Protein AF-A0A414CU65-F1 (afdb_monomer_lite)

Foldseek 3Di:
DLVVLLVVLLVLCVVCLLCLLPPDPVSNQVSQLVSLVSQVVSLVVVVVVDPPQDDQDDDSVVSSVQLNVQNVLVSVLLVCVCVVDVPDPDSSCCCPPFLFNSQSSLLSSLLVSVVVVVQPSSVSSQVVSCVSQLARARSQEAEEGSEEEDSRHQHHHDNQEYEEYNEYEYYNEYQEFDDDDPPDPDPDPPVDQGTEYEYALEYEYYNEYATTRQEYEAYNEYHEHNHYHDHHDYHPYYHYDDDDDDDPDDPD

Sequence (252 aa):
MWDESAKNLVKKILLSYKTILIGSHSEVEPILDELICDINTVLAELKDVLPYNTNLSFSFEEAKKELIMVFEDLREETKKIGNRDPAVTCMEEIILCYPYIKAIILHRIAHFLYINKIYVLARILSEEAHSLTGIDIHPGAKIGKNFFIDHGTGIVIGETCIIGNNVTLYQGITLGTYSFKKNSKKPLDLKSKRHPTIEDNVTIYANATILGGGTIIGTNSIIGSNAWIASSVAANSTVKANSIIQANGIKE

Radius of gyration: 20.22 Å; chains: 1; bounding box: 72×49×46 Å

Structure (mmCIF, N/CA/C/O backbone):
data_AF-A0A414CU65-F1
#
_entry.id   AF-A0A414CU65-F1
#
loop_
_atom_site.group_PDB
_atom_site.id
_atom_site.type_symbol
_atom_site.label_atom_id
_atom_site.label_alt_id
_atom_site.label_comp_id
_atom_site.label_asym_id
_atom_site.label_entity_id
_atom_site.label_seq_id
_atom_site.pdbx_PDB_ins_code
_atom_site.Cartn_x
_atom_site.Cartn_y
_atom_site.Cartn_z
_atom_site.occupancy
_atom_site.B_iso_or_equiv
_atom_site.auth_seq_id
_atom_site.auth_comp_id
_atom_site.auth_asym_id
_atom_site.auth_atom_id
_atom_site.pdbx_PDB_model_num
ATOM 1 N N . MET A 1 1 ? -5.144 17.025 22.269 1.00 65.75 1 MET A N 1
ATOM 2 C CA . MET A 1 1 ? -6.131 15.962 22.532 1.00 65.75 1 MET A CA 1
ATOM 3 C C . MET A 1 1 ? -6.238 15.082 21.297 1.00 65.75 1 MET A C 1
ATOM 5 O O . MET A 1 1 ? -5.579 14.058 21.309 1.00 65.75 1 MET A O 1
ATOM 9 N N . TRP A 1 2 ? -6.815 15.568 20.188 1.00 79.12 2 TRP A N 1
ATOM 10 C CA . TRP A 1 2 ? -6.958 14.782 18.946 1.00 79.12 2 TRP A CA 1
ATOM 11 C C . TRP A 1 2 ? -5.659 14.204 18.367 1.00 79.12 2 TRP A C 1
ATOM 13 O O . TRP A 1 2 ? -5.676 13.084 17.872 1.00 79.12 2 TRP A O 1
ATOM 23 N N . ASP A 1 3 ? -4.536 14.930 18.439 1.00 83.44 3 ASP A N 1
ATOM 24 C CA . ASP A 1 3 ? -3.232 14.440 17.956 1.00 83.44 3 ASP A CA 1
ATOM 25 C C . ASP A 1 3 ? -2.763 13.200 18.739 1.00 83.44 3 ASP A C 1
ATOM 27 O O . ASP A 1 3 ? -2.333 12.206 18.160 1.00 83.44 3 ASP A O 1
ATOM 31 N N . GLU A 1 4 ? -2.931 13.223 20.062 1.00 88.56 4 GLU A N 1
ATOM 32 C CA . GLU A 1 4 ? -2.582 12.103 20.938 1.00 88.56 4 GLU A CA 1
ATOM 33 C C . GLU A 1 4 ? -3.542 10.923 20.727 1.00 88.56 4 GLU A C 1
ATOM 35 O O . GLU A 1 4 ? -3.106 9.780 20.602 1.00 88.56 4 GLU A O 1
ATOM 40 N N . SER A 1 5 ? -4.848 11.186 20.610 1.00 89.94 5 SER A N 1
ATOM 41 C CA . SER A 1 5 ? -5.852 10.155 20.321 1.00 89.94 5 SER A CA 1
ATOM 42 C C . SER A 1 5 ? -5.614 9.495 18.956 1.00 89.94 5 SER A C 1
ATOM 44 O O . SER A 1 5 ? -5.683 8.272 18.844 1.00 89.94 5 SER A O 1
ATOM 46 N N . ALA A 1 6 ? -5.251 10.266 17.925 1.00 90.00 6 ALA A N 1
ATOM 47 C CA . ALA A 1 6 ? -4.931 9.735 16.600 1.00 90.00 6 ALA A CA 1
ATOM 48 C C . ALA A 1 6 ? -3.656 8.871 16.609 1.00 90.00 6 ALA A C 1
ATOM 50 O O . ALA A 1 6 ? -3.646 7.785 16.026 1.00 90.00 6 ALA A O 1
ATOM 51 N N . LYS A 1 7 ? -2.605 9.295 17.322 1.00 90.06 7 LYS A N 1
ATOM 52 C CA . LYS A 1 7 ? -1.383 8.494 17.511 1.00 90.06 7 LYS A CA 1
ATOM 53 C C . LYS A 1 7 ? -1.654 7.205 18.280 1.00 90.06 7 LYS A C 1
ATOM 55 O O . LYS A 1 7 ? -1.153 6.145 17.905 1.00 90.06 7 LYS A O 1
ATOM 60 N N . ASN A 1 8 ? -2.482 7.267 19.322 1.00 93.25 8 ASN A N 1
ATOM 61 C CA . ASN A 1 8 ? -2.875 6.088 20.090 1.00 93.25 8 ASN A CA 1
ATOM 62 C C . ASN A 1 8 ? -3.721 5.115 19.263 1.00 93.25 8 ASN A C 1
ATOM 64 O O . ASN A 1 8 ? -3.477 3.911 19.332 1.00 93.25 8 ASN A O 1
ATOM 68 N N . LEU A 1 9 ? -4.625 5.615 18.415 1.00 95.12 9 LEU A N 1
ATOM 69 C CA . LEU A 1 9 ? -5.354 4.797 17.444 1.00 95.12 9 LEU A CA 1
ATOM 70 C C . LEU A 1 9 ? -4.388 4.051 16.512 1.00 95.12 9 LEU A C 1
ATOM 72 O O . LEU A 1 9 ? -4.479 2.831 16.383 1.00 95.12 9 LEU A O 1
ATOM 76 N N . VAL A 1 10 ? -3.425 4.753 15.904 1.00 94.00 10 VAL A N 1
ATOM 77 C CA . VAL A 1 10 ? -2.417 4.125 15.031 1.00 94.00 10 VAL A CA 1
ATOM 78 C C . VAL A 1 10 ? -1.612 3.078 15.793 1.00 94.00 10 VAL A C 1
ATOM 80 O O . VAL A 1 10 ? -1.459 1.950 15.324 1.00 94.00 10 VAL A O 1
ATOM 83 N N . LYS A 1 11 ? -1.148 3.404 17.001 1.00 93.19 11 LYS A N 1
ATOM 84 C CA . LYS A 1 11 ? -0.430 2.459 17.860 1.00 93.19 11 LYS A CA 1
ATOM 85 C C . LYS A 1 11 ? -1.269 1.217 18.150 1.00 93.19 11 LYS A C 1
ATOM 87 O O . LYS A 1 11 ? -0.738 0.114 18.078 1.00 93.19 11 LYS A O 1
ATOM 92 N N . LYS A 1 12 ? -2.561 1.367 18.444 1.00 94.69 12 LYS A N 1
ATOM 93 C CA . LYS A 1 12 ? -3.454 0.239 18.720 1.00 94.69 12 LYS A CA 1
ATOM 94 C C . LYS A 1 12 ? -3.654 -0.639 17.493 1.00 94.69 12 LYS A C 1
ATOM 96 O O . LYS A 1 12 ? -3.475 -1.844 17.619 1.00 94.69 12 LYS A O 1
ATOM 101 N N . ILE A 1 13 ? -3.905 -0.055 16.316 1.00 94.44 13 ILE A N 1
ATOM 102 C CA . ILE A 1 13 ? -3.951 -0.787 15.035 1.00 94.44 13 ILE A CA 1
ATOM 103 C C . ILE A 1 13 ? -2.657 -1.597 14.848 1.00 94.44 13 ILE A C 1
ATOM 105 O O . ILE A 1 13 ? -2.689 -2.789 14.546 1.00 94.44 13 ILE A O 1
ATOM 109 N N . LEU A 1 14 ? -1.500 -0.970 15.080 1.00 91.44 14 LEU A N 1
ATOM 110 C CA . LEU A 1 14 ? -0.188 -1.596 14.906 1.00 91.44 14 LEU A CA 1
ATOM 111 C C . LEU A 1 14 ? 0.197 -2.592 16.014 1.00 91.44 14 LEU A C 1
ATOM 113 O O . LEU A 1 14 ? 1.119 -3.384 15.832 1.00 91.44 14 LEU A O 1
ATOM 117 N N . LEU A 1 15 ? -0.478 -2.585 17.159 1.00 89.81 15 LEU A N 1
ATOM 118 C CA . LEU A 1 15 ? -0.303 -3.603 18.194 1.00 89.81 15 LEU A CA 1
ATOM 119 C C . LEU A 1 15 ? -1.254 -4.781 17.983 1.00 89.81 15 LEU A C 1
ATOM 121 O O . LEU A 1 15 ? -0.879 -5.920 18.256 1.00 89.81 15 LEU A O 1
ATOM 125 N N . SER A 1 16 ? -2.453 -4.519 17.466 1.00 90.62 16 SER A N 1
ATOM 126 C CA . SER A 1 16 ? -3.501 -5.522 17.324 1.00 90.62 16 SER A CA 1
ATOM 127 C C . SER A 1 16 ? -3.435 -6.299 16.013 1.00 90.62 16 SER A C 1
ATOM 129 O O . SER A 1 16 ? -3.860 -7.452 15.990 1.00 90.62 16 SER A O 1
ATOM 131 N N . TYR A 1 17 ? -2.852 -5.743 14.940 1.00 89.56 17 TYR A N 1
ATOM 132 C CA . TYR A 1 17 ? -2.880 -6.398 13.625 1.00 89.56 17 TYR A CA 1
ATOM 133 C C . TYR A 1 17 ? -2.298 -7.813 13.617 1.00 89.56 17 TYR A C 1
ATOM 135 O O . TYR A 1 17 ? -2.740 -8.648 12.839 1.00 89.56 17 TYR A O 1
ATOM 143 N N . LYS A 1 18 ? -1.326 -8.107 14.484 1.00 86.88 18 LYS A N 1
ATOM 144 C CA . LYS A 1 18 ? -0.720 -9.441 14.594 1.00 86.88 18 LYS A CA 1
ATOM 145 C C . LYS A 1 18 ? -1.753 -10.461 15.053 1.00 86.88 18 LYS A C 1
ATOM 147 O O . LYS A 1 18 ? -1.941 -11.485 14.404 1.00 86.88 18 LYS A O 1
ATOM 152 N N . THR A 1 19 ? -2.470 -10.132 16.125 1.00 86.19 19 THR A N 1
ATOM 153 C CA . THR A 1 19 ? -3.605 -10.919 16.612 1.00 86.19 19 THR A CA 1
ATOM 154 C C . THR A 1 19 ? -4.687 -11.007 15.544 1.00 86.19 19 THR A C 1
ATOM 156 O O . THR A 1 19 ? -5.242 -12.076 15.323 1.00 86.19 19 THR A O 1
ATOM 159 N N . ILE A 1 20 ? -4.931 -9.921 14.809 1.00 85.69 20 ILE A N 1
ATOM 160 C CA . ILE A 1 20 ? -5.936 -9.907 13.747 1.00 85.69 20 ILE A CA 1
ATOM 161 C C . ILE A 1 20 ? -5.528 -10.747 12.527 1.00 85.69 20 ILE A C 1
ATOM 163 O O . ILE A 1 20 ? -6.401 -11.284 11.858 1.00 85.69 20 ILE A O 1
ATOM 167 N N . LEU A 1 21 ? -4.244 -10.904 12.209 1.00 87.62 21 LEU A N 1
ATOM 168 C CA . LEU A 1 21 ? -3.806 -11.716 11.067 1.00 87.62 21 LEU A CA 1
ATOM 169 C C . LEU A 1 21 ? -3.617 -13.197 11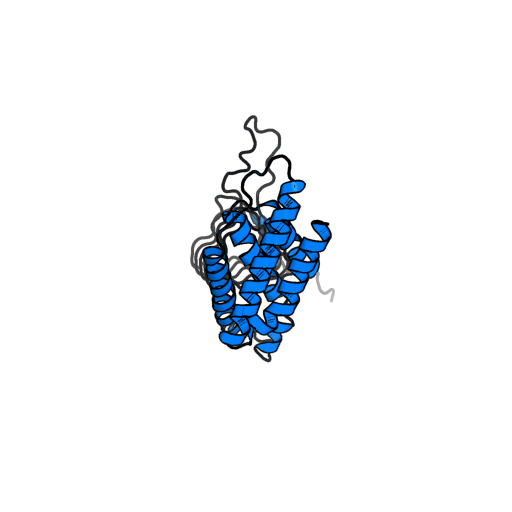.421 1.00 87.62 21 LEU A C 1
ATOM 171 O O . LEU A 1 21 ? -3.768 -14.045 10.546 1.00 87.62 21 LEU A O 1
ATOM 175 N N . ILE A 1 22 ? -3.323 -13.514 12.683 1.00 86.06 22 ILE A N 1
ATOM 176 C CA . ILE A 1 22 ? -2.997 -14.881 13.127 1.00 86.06 22 ILE A CA 1
ATOM 177 C C . ILE A 1 22 ? -4.173 -15.543 13.866 1.00 86.06 22 ILE A C 1
ATOM 179 O O . ILE A 1 22 ? -4.347 -16.756 13.787 1.00 86.06 22 ILE A O 1
ATOM 183 N N . GLY A 1 23 ? -4.991 -14.760 14.572 1.00 82.50 23 GLY A N 1
ATOM 184 C CA . GLY A 1 23 ? -6.033 -15.255 15.472 1.00 82.50 23 GLY A CA 1
ATOM 185 C C . GLY A 1 23 ? -7.248 -15.872 14.776 1.00 82.50 23 GLY A C 1
ATOM 186 O O . GLY A 1 23 ? -7.494 -15.698 13.577 1.00 82.50 23 GLY A O 1
ATOM 187 N N . SER A 1 24 ? -8.054 -16.584 15.551 1.00 82.44 24 SER A N 1
ATOM 188 C CA . SER A 1 24 ? -9.366 -17.091 15.144 1.00 82.44 24 SER A CA 1
ATOM 189 C C . SER A 1 24 ? -10.398 -15.966 15.009 1.00 82.44 24 SER A C 1
ATOM 191 O O . SER A 1 24 ? -10.230 -14.878 15.553 1.00 82.44 24 SER A O 1
ATOM 193 N N . HIS A 1 25 ? -11.504 -16.226 14.309 1.00 79.62 25 HIS A N 1
ATOM 194 C CA . HIS A 1 25 ? -12.562 -15.227 14.110 1.00 79.62 25 HIS A CA 1
ATOM 195 C C . HIS A 1 25 ? -13.104 -14.659 15.439 1.00 79.62 25 HIS A C 1
ATOM 197 O O . HIS A 1 25 ? -13.203 -13.445 15.590 1.00 79.62 25 HIS A O 1
ATOM 203 N N . SER A 1 26 ? -13.338 -15.518 16.439 1.00 85.00 26 SER A N 1
ATOM 204 C CA . SER A 1 26 ? -13.817 -15.118 17.772 1.00 85.00 26 SER A CA 1
ATOM 205 C C . SER A 1 26 ? -12.843 -14.233 18.555 1.00 85.00 26 SER A C 1
ATOM 207 O O . SER A 1 26 ? -13.269 -13.485 19.428 1.00 85.00 26 SER A O 1
ATOM 209 N N . GLU A 1 27 ? -11.542 -14.315 18.269 1.00 86.75 27 GLU A N 1
ATOM 210 C CA . GLU A 1 27 ? -10.528 -13.451 18.891 1.00 86.75 27 GLU A CA 1
ATOM 211 C C . GLU A 1 27 ? -10.426 -12.093 18.188 1.00 86.75 27 GLU A C 1
ATOM 213 O O . GLU A 1 27 ? -10.029 -11.105 18.801 1.00 86.75 27 GLU A O 1
ATOM 218 N N . VAL A 1 28 ? -10.780 -12.038 16.901 1.00 88.75 28 VAL A N 1
ATOM 219 C CA . VAL A 1 28 ? -10.653 -10.839 16.071 1.00 88.75 28 VAL A CA 1
ATOM 220 C C . VAL A 1 28 ? -11.828 -9.887 16.236 1.00 88.75 28 VAL A C 1
ATOM 222 O O . VAL A 1 28 ? -11.601 -8.682 16.327 1.00 88.75 28 VAL A O 1
ATOM 225 N N . GLU A 1 29 ? -13.064 -10.387 16.285 1.00 90.06 29 GLU A N 1
ATOM 226 C CA . GLU A 1 29 ? -14.249 -9.518 16.313 1.00 90.06 29 GLU A CA 1
ATOM 227 C C . GLU A 1 29 ? -14.225 -8.460 17.430 1.00 90.06 29 GLU A C 1
ATOM 229 O O . GLU A 1 29 ? -14.418 -7.285 17.106 1.00 90.06 29 GLU A O 1
ATOM 234 N N . PRO A 1 30 ? -13.911 -8.793 18.702 1.00 93.69 30 PRO A N 1
ATOM 235 C CA . PRO A 1 30 ? -13.893 -7.793 19.769 1.00 93.69 30 PRO A CA 1
ATOM 236 C C . PRO A 1 30 ? -12.857 -6.690 19.530 1.00 93.69 30 PRO A C 1
ATOM 238 O O . PRO A 1 30 ? -13.087 -5.533 19.867 1.00 93.69 30 PRO A O 1
ATOM 241 N N . ILE A 1 31 ? -11.723 -7.040 18.915 1.00 94.00 31 ILE A N 1
ATOM 242 C CA . ILE A 1 31 ? -10.652 -6.095 18.590 1.00 94.00 31 ILE A CA 1
ATOM 243 C C . ILE A 1 31 ? -11.121 -5.121 17.507 1.00 94.00 31 ILE A C 1
ATOM 245 O O . ILE A 1 31 ? -10.856 -3.923 17.602 1.00 94.00 31 ILE A O 1
ATOM 249 N N . LEU A 1 32 ? -11.808 -5.617 16.474 1.00 93.94 32 LEU A N 1
ATOM 250 C CA . LEU A 1 32 ? -12.341 -4.764 15.410 1.00 93.94 32 LEU A CA 1
ATOM 251 C C . LEU A 1 32 ? -13.406 -3.810 15.950 1.00 93.94 32 LEU A C 1
ATOM 253 O O . LEU A 1 32 ? -13.357 -2.621 15.641 1.00 93.94 32 LEU A O 1
ATOM 257 N N . ASP A 1 33 ? -14.307 -4.302 16.800 1.00 95.38 33 ASP A N 1
ATOM 258 C CA . ASP A 1 33 ? -15.334 -3.482 17.446 1.00 95.38 33 ASP A CA 1
ATOM 259 C C . ASP A 1 33 ? -14.699 -2.350 18.273 1.00 95.38 33 ASP A C 1
ATOM 261 O O . ASP A 1 33 ? -15.102 -1.188 18.177 1.00 95.38 33 ASP A O 1
ATOM 265 N N . GLU A 1 34 ? -13.639 -2.661 19.023 1.00 95.56 34 GLU A N 1
ATOM 266 C CA . GLU A 1 34 ? -12.889 -1.680 19.809 1.00 95.56 34 GLU A CA 1
ATOM 267 C C . GLU A 1 34 ? -12.163 -0.647 18.929 1.00 95.56 34 GLU A C 1
ATOM 269 O O . GLU A 1 34 ? -12.164 0.544 19.239 1.00 95.56 34 GLU A O 1
ATOM 274 N N . LEU A 1 35 ? -11.568 -1.070 17.806 1.00 95.75 35 LEU A N 1
ATOM 275 C CA . LEU A 1 35 ? -10.931 -0.160 16.848 1.00 95.75 35 LEU A CA 1
ATOM 276 C C . LEU A 1 35 ? -11.941 0.815 16.232 1.00 95.75 35 LEU A C 1
ATOM 278 O O . LEU A 1 35 ? -11.625 1.990 16.051 1.00 95.75 35 LEU A O 1
ATOM 282 N N . ILE A 1 36 ? -13.160 0.365 15.930 1.00 96.44 36 ILE A N 1
ATOM 283 C CA . ILE A 1 36 ? -14.217 1.230 15.385 1.00 96.44 36 ILE A CA 1
ATOM 284 C C . ILE A 1 36 ? -14.646 2.277 16.418 1.00 96.44 36 ILE A C 1
ATOM 286 O O . ILE A 1 36 ? -14.853 3.443 16.066 1.00 96.44 36 ILE A O 1
ATOM 290 N N . CYS A 1 37 ? -14.754 1.893 17.691 1.00 95.56 37 CYS A N 1
ATOM 291 C CA . CYS A 1 37 ? -15.024 2.824 18.790 1.00 95.56 37 CYS A CA 1
ATOM 292 C C . CYS A 1 37 ? -13.922 3.886 18.925 1.00 95.56 37 CYS A C 1
ATOM 294 O O . CYS A 1 37 ? -14.223 5.077 19.047 1.00 95.56 37 CYS A O 1
ATOM 296 N N . ASP A 1 38 ? -12.655 3.488 18.826 1.00 95.38 38 ASP A N 1
ATOM 297 C CA . ASP A 1 38 ? -11.526 4.421 18.885 1.00 95.38 38 ASP A CA 1
ATOM 298 C C . ASP A 1 38 ? -11.504 5.377 17.690 1.00 95.38 38 ASP A C 1
ATOM 300 O O . ASP A 1 38 ? -11.309 6.580 17.872 1.00 95.38 38 ASP A O 1
ATOM 304 N N . ILE A 1 39 ? -11.770 4.882 16.473 1.00 95.50 39 ILE A N 1
ATOM 305 C CA . ILE A 1 39 ? -11.899 5.748 15.293 1.00 95.50 39 ILE A CA 1
ATOM 306 C C . ILE A 1 39 ? -12.996 6.785 15.548 1.00 95.50 39 ILE A C 1
ATOM 308 O O . ILE A 1 39 ? -12.747 7.977 15.387 1.00 95.50 39 ILE A O 1
ATOM 312 N N . ASN A 1 40 ? -14.182 6.368 16.001 1.00 93.56 40 ASN A N 1
ATOM 313 C CA . ASN A 1 40 ? -15.282 7.290 16.303 1.00 93.56 40 ASN A CA 1
ATOM 314 C C . ASN A 1 40 ? -14.929 8.321 17.384 1.00 93.56 40 ASN A C 1
ATOM 316 O O . ASN A 1 40 ? -15.353 9.473 17.283 1.00 93.56 40 ASN A O 1
ATOM 320 N N . THR A 1 41 ? -14.121 7.938 18.372 1.00 93.12 41 THR A N 1
ATOM 321 C CA . THR A 1 41 ? -13.624 8.851 19.411 1.00 93.12 41 THR A CA 1
ATOM 322 C C . THR A 1 41 ? -12.735 9.933 18.798 1.00 93.12 41 THR A C 1
ATOM 324 O O . THR A 1 41 ? -12.993 11.122 18.985 1.00 93.12 41 THR A O 1
ATOM 327 N N . VAL A 1 42 ? -11.765 9.551 17.960 1.00 93.50 42 VAL A N 1
ATOM 328 C CA . VAL A 1 42 ? -10.911 10.513 17.240 1.00 93.50 42 VAL A CA 1
ATOM 329 C C . VAL A 1 42 ? -11.744 11.408 16.316 1.00 93.50 42 VAL A C 1
ATOM 331 O O . VAL A 1 42 ? -11.493 12.608 16.224 1.00 93.50 42 VAL A O 1
ATOM 334 N N . LEU A 1 43 ? -12.764 10.861 15.645 1.00 91.75 43 LEU A N 1
ATOM 335 C CA . LEU A 1 43 ? -13.664 11.651 14.801 1.00 91.75 43 LEU A CA 1
ATOM 336 C C . LEU A 1 43 ? -14.462 12.683 15.593 1.00 91.75 43 LEU A C 1
ATOM 338 O O . LEU A 1 43 ? -14.651 13.792 15.095 1.00 91.75 43 LEU A O 1
ATOM 342 N N . ALA A 1 44 ? -14.932 12.339 16.793 1.00 90.12 44 ALA A N 1
ATOM 343 C CA . ALA A 1 44 ? -15.621 13.278 17.669 1.00 90.12 44 ALA A CA 1
ATOM 344 C C . ALA A 1 44 ? -14.696 14.439 18.058 1.00 90.12 44 ALA A C 1
ATOM 346 O O . ALA A 1 44 ? -15.064 15.592 17.863 1.00 90.12 44 ALA A O 1
ATOM 347 N N . GLU A 1 45 ? -13.464 14.145 18.478 1.00 91.06 45 GLU A N 1
ATOM 348 C CA . GLU A 1 45 ? -12.479 15.178 18.823 1.00 91.06 45 GLU A CA 1
ATOM 349 C C . GLU A 1 45 ? -12.080 16.054 17.621 1.00 91.06 45 GLU A C 1
ATOM 351 O O . GLU A 1 45 ? -11.856 17.255 17.764 1.00 91.06 45 GLU A O 1
ATOM 356 N N . LEU A 1 46 ? -11.997 15.477 16.417 1.00 88.88 46 LEU A N 1
ATOM 357 C CA . LEU A 1 46 ? -11.684 16.224 15.195 1.00 88.88 46 LEU A CA 1
ATOM 358 C C . LEU A 1 46 ? -12.821 17.160 14.762 1.00 88.88 46 LEU A C 1
ATOM 360 O O . LEU A 1 46 ? -12.534 18.208 14.178 1.00 88.88 46 LEU A O 1
ATOM 364 N N . LYS A 1 47 ? -14.092 16.822 15.034 1.00 86.00 47 LYS A N 1
ATOM 365 C CA . LYS A 1 47 ? -15.238 17.706 14.732 1.00 86.00 47 LYS A CA 1
ATOM 366 C C . LYS A 1 47 ? -15.115 19.048 15.446 1.00 86.00 47 LYS A C 1
ATOM 368 O O . LYS A 1 47 ? -15.420 20.072 14.844 1.00 86.00 47 LYS A O 1
ATOM 373 N N . ASP A 1 48 ? -14.607 19.045 16.674 1.00 82.56 48 ASP A N 1
ATOM 374 C CA . ASP A 1 48 ? -14.473 20.257 17.488 1.00 82.56 48 ASP A CA 1
ATOM 375 C C . ASP A 1 48 ? -13.371 21.203 16.981 1.00 82.56 48 ASP A C 1
ATOM 377 O O . ASP A 1 48 ? -13.362 22.389 17.307 1.00 82.56 48 ASP A O 1
ATOM 381 N N . VAL A 1 49 ? -12.437 20.695 16.169 1.00 84.19 49 VAL A N 1
ATOM 382 C CA . VAL A 1 49 ? -11.237 21.431 15.734 1.00 84.19 49 VAL A CA 1
ATOM 383 C C . VAL A 1 49 ? -11.262 21.780 14.243 1.00 84.19 49 VAL A C 1
ATOM 385 O O . VAL A 1 49 ? -10.531 22.671 13.811 1.00 84.19 49 VAL A O 1
ATOM 388 N N . LEU A 1 50 ? -12.094 21.117 13.432 1.00 82.69 50 LEU A N 1
ATOM 389 C CA . LEU A 1 50 ? -12.156 21.327 11.984 1.00 82.69 50 LEU A CA 1
ATOM 390 C C . LEU A 1 50 ? -13.303 22.281 11.590 1.00 82.69 50 LEU A C 1
ATOM 392 O O . LEU A 1 50 ? -14.447 21.846 11.472 1.00 82.69 50 LEU A O 1
ATOM 396 N N . PRO A 1 51 ? -13.019 23.561 11.269 1.00 68.62 51 PRO A N 1
ATOM 397 C CA . PRO A 1 51 ? -14.048 24.593 11.073 1.00 68.62 51 PRO A CA 1
ATOM 398 C C . PRO A 1 51 ? -14.925 24.426 9.818 1.00 68.62 51 PRO A C 1
ATOM 400 O O . PRO A 1 51 ? -15.917 25.135 9.673 1.00 68.62 51 PRO A O 1
ATOM 403 N N . TYR A 1 52 ? -14.571 23.520 8.899 1.00 69.12 52 TYR A N 1
ATOM 404 C CA . TYR A 1 52 ? -15.216 23.399 7.582 1.00 69.12 52 TYR A CA 1
ATOM 405 C C . TYR A 1 52 ? -15.687 21.980 7.225 1.00 69.12 52 TYR A C 1
ATOM 407 O O . TYR A 1 52 ? -16.183 21.779 6.116 1.00 69.12 52 TYR A O 1
ATOM 415 N N . ASN A 1 53 ? -15.529 20.986 8.111 1.00 63.84 53 ASN A N 1
ATOM 416 C CA . ASN A 1 53 ? -15.816 19.586 7.780 1.00 63.84 53 ASN A CA 1
ATOM 417 C C . ASN A 1 53 ? -17.051 19.075 8.533 1.00 63.84 53 ASN A C 1
ATOM 419 O O . ASN A 1 53 ? -16.976 18.679 9.691 1.00 63.84 53 ASN A O 1
ATOM 423 N N . THR A 1 54 ? -18.212 19.127 7.882 1.00 62.25 54 THR A N 1
ATOM 424 C CA . THR A 1 54 ? -19.514 19.039 8.565 1.00 62.25 54 THR A CA 1
ATOM 425 C C . THR A 1 54 ? -20.108 17.634 8.648 1.00 62.25 54 THR A C 1
ATOM 427 O O . THR A 1 54 ? -21.134 17.460 9.300 1.00 62.25 54 THR A O 1
ATOM 430 N N . ASN A 1 55 ? -19.485 16.612 8.049 1.00 71.94 55 ASN A N 1
ATOM 431 C CA . ASN A 1 55 ? -19.957 15.233 8.189 1.00 71.94 55 ASN A CA 1
ATOM 432 C C . ASN A 1 55 ? -18.802 14.224 8.268 1.00 71.94 55 ASN A C 1
ATOM 434 O O . ASN A 1 55 ? -18.404 13.620 7.277 1.00 71.94 55 ASN A O 1
ATOM 438 N N . LEU A 1 56 ? -18.257 14.076 9.476 1.00 82.69 56 LEU A N 1
ATOM 439 C CA . LEU A 1 56 ? -17.278 13.052 9.839 1.00 82.69 56 LEU A CA 1
ATOM 440 C C . LEU A 1 56 ? -18.013 11.867 10.476 1.00 82.69 56 LEU A C 1
ATOM 442 O O . LEU A 1 56 ? -18.129 11.794 11.704 1.00 82.69 56 LEU A O 1
ATOM 446 N N . SER A 1 57 ? -18.601 10.999 9.657 1.00 86.25 57 SER A N 1
ATOM 447 C CA . SER A 1 57 ? -19.296 9.806 10.144 1.00 86.25 57 SER A CA 1
ATOM 448 C C . SER A 1 57 ? -19.317 8.680 9.112 1.00 86.25 57 SER A C 1
ATOM 450 O O . SER A 1 57 ? -19.190 8.914 7.913 1.00 86.25 57 SER A O 1
ATOM 452 N N . PHE A 1 58 ? -19.478 7.465 9.618 1.00 91.19 58 PHE A N 1
ATOM 453 C CA . PHE A 1 58 ? -19.806 6.236 8.901 1.00 91.19 58 PHE A CA 1
ATOM 454 C C . PHE A 1 58 ? -20.667 5.384 9.843 1.00 91.19 58 PHE A C 1
ATOM 456 O O . PHE A 1 58 ? -20.677 5.631 11.056 1.00 91.19 58 PHE A O 1
ATOM 463 N N . SER A 1 59 ? -21.390 4.387 9.332 1.00 93.94 59 SER A N 1
ATOM 464 C CA . SER A 1 59 ? -22.084 3.449 10.222 1.00 93.94 59 SER A CA 1
ATOM 465 C C . SER A 1 59 ? -21.117 2.416 10.808 1.00 93.94 59 SER A C 1
ATOM 467 O O . SER A 1 59 ? -20.122 2.042 10.184 1.00 93.94 59 SER A O 1
ATOM 469 N N . PHE A 1 60 ? -21.421 1.936 12.015 1.00 94.31 60 PHE A N 1
ATOM 470 C CA . PHE A 1 60 ? -20.634 0.887 12.667 1.00 94.31 60 PHE A CA 1
ATOM 471 C C . PHE A 1 60 ? -20.567 -0.385 11.806 1.00 94.31 60 PHE A C 1
ATOM 473 O O . PHE A 1 60 ? -19.489 -0.937 11.616 1.00 94.31 60 PHE A O 1
ATOM 480 N N . GLU A 1 61 ? -21.694 -0.790 11.215 1.00 95.00 61 GLU A N 1
ATOM 481 C CA . GLU A 1 61 ? -21.786 -1.975 10.352 1.00 95.00 61 GLU A CA 1
ATOM 482 C C . GLU A 1 61 ? -20.940 -1.854 9.078 1.00 95.00 61 GLU A C 1
ATOM 484 O O . GLU A 1 61 ? -20.258 -2.804 8.692 1.00 95.00 61 GLU A O 1
ATOM 489 N N . GLU A 1 62 ? -20.932 -0.682 8.432 1.00 94.06 62 GLU A N 1
ATOM 490 C CA . GLU A 1 62 ? -20.070 -0.436 7.268 1.00 94.06 62 GLU A CA 1
ATOM 491 C C . GLU A 1 62 ? -18.591 -0.522 7.645 1.00 94.06 62 GLU A C 1
ATOM 493 O O . GLU A 1 62 ? -17.822 -1.182 6.947 1.00 94.06 62 GLU A O 1
ATOM 498 N N . ALA A 1 63 ? -18.196 0.099 8.761 1.00 95.31 63 ALA A N 1
ATOM 499 C CA . ALA A 1 63 ? -16.816 0.054 9.235 1.00 95.31 63 ALA A CA 1
ATOM 500 C C . ALA A 1 63 ? -16.390 -1.366 9.629 1.00 95.31 63 ALA A C 1
ATOM 502 O O . ALA A 1 63 ? -15.298 -1.799 9.267 1.00 95.31 63 ALA A O 1
ATOM 503 N N . LYS A 1 64 ? -17.260 -2.116 10.316 1.00 95.75 64 LYS A N 1
ATOM 504 C CA . LYS A 1 64 ? -17.003 -3.508 10.706 1.00 95.75 64 LYS A CA 1
ATOM 505 C C . LYS A 1 64 ? -16.808 -4.395 9.490 1.00 95.75 64 LYS A C 1
ATOM 507 O O . LYS A 1 64 ? -15.810 -5.110 9.411 1.00 95.75 64 LYS A O 1
ATOM 512 N N . LYS A 1 65 ? -17.711 -4.298 8.514 1.00 95.06 65 LYS A N 1
ATOM 513 C CA . LYS A 1 65 ? -17.606 -5.038 7.257 1.00 95.06 65 LYS A CA 1
ATOM 514 C C . LYS A 1 65 ? -16.300 -4.732 6.526 1.00 95.06 65 LYS A C 1
ATOM 516 O O . LYS A 1 65 ? -15.623 -5.661 6.093 1.00 95.06 65 LYS A O 1
ATOM 521 N N . GLU A 1 66 ? -15.943 -3.456 6.399 1.00 94.50 66 GLU A N 1
ATOM 522 C CA . GLU A 1 66 ? -14.717 -3.064 5.705 1.00 94.50 66 GLU A CA 1
ATOM 523 C C . GLU A 1 66 ? -13.469 -3.579 6.428 1.00 94.50 66 GLU A C 1
ATOM 525 O O . GLU A 1 66 ? -12.600 -4.172 5.795 1.00 94.50 66 GLU A O 1
ATOM 530 N N . LEU A 1 67 ? -13.378 -3.412 7.753 1.00 94.38 67 LEU A N 1
ATOM 531 C CA . LEU A 1 67 ? -12.222 -3.889 8.513 1.00 94.38 67 LEU A CA 1
ATOM 532 C C . LEU A 1 67 ? -12.063 -5.408 8.406 1.00 94.38 67 LEU A C 1
ATOM 534 O O . LEU A 1 67 ? -10.949 -5.873 8.172 1.00 94.38 67 LEU A O 1
ATOM 538 N N . ILE A 1 68 ? -13.154 -6.176 8.506 1.00 93.38 68 ILE A N 1
ATOM 539 C CA . ILE A 1 68 ? -13.121 -7.631 8.286 1.00 93.38 68 ILE A CA 1
ATOM 540 C C . ILE A 1 68 ? -12.528 -7.939 6.907 1.00 93.38 68 ILE A C 1
ATOM 542 O O . ILE A 1 68 ? -11.552 -8.683 6.819 1.00 93.38 68 ILE A O 1
ATOM 546 N N . MET A 1 69 ? -13.042 -7.302 5.849 1.00 92.31 69 MET A N 1
ATOM 547 C CA . MET A 1 69 ? -12.551 -7.509 4.483 1.00 92.31 69 MET A CA 1
ATOM 548 C C . MET A 1 69 ? -11.066 -7.159 4.328 1.00 92.31 69 MET A C 1
ATOM 550 O O . MET A 1 69 ? -10.330 -7.910 3.694 1.00 92.31 69 MET A O 1
ATOM 554 N N . VAL A 1 70 ? -10.605 -6.053 4.923 1.00 92.06 70 VAL A N 1
ATOM 555 C CA . VAL A 1 70 ? -9.195 -5.629 4.882 1.00 92.06 70 VAL A CA 1
ATOM 556 C C . VAL A 1 70 ? -8.274 -6.702 5.451 1.00 92.06 70 VAL A C 1
ATOM 558 O O . VAL A 1 70 ? -7.248 -7.020 4.846 1.00 92.06 70 VAL A O 1
ATOM 561 N N . PHE A 1 71 ? -8.622 -7.259 6.609 1.00 91.19 71 PHE A N 1
ATOM 562 C CA . PHE A 1 71 ? -7.780 -8.248 7.271 1.00 91.19 71 PHE A CA 1
ATOM 563 C C . PHE A 1 71 ? -7.891 -9.637 6.642 1.00 91.19 71 PHE A C 1
ATOM 565 O O . PHE A 1 71 ? -6.881 -10.331 6.560 1.00 91.19 71 PHE A O 1
ATOM 572 N N . GLU A 1 72 ? -9.068 -10.040 6.161 1.00 90.19 72 GLU A N 1
ATOM 573 C CA . GLU A 1 72 ? -9.242 -11.290 5.413 1.00 90.19 72 GLU A CA 1
ATOM 574 C C . GLU A 1 72 ? -8.458 -11.279 4.101 1.00 90.19 72 GLU A C 1
ATOM 576 O O . GLU A 1 72 ? -7.706 -12.219 3.834 1.00 90.19 72 GLU A O 1
ATOM 581 N N . ASP A 1 73 ? -8.562 -10.196 3.321 1.00 90.38 73 ASP A N 1
ATOM 582 C CA . ASP A 1 73 ? -7.775 -10.039 2.102 1.00 90.38 73 ASP A CA 1
ATOM 583 C C . ASP A 1 73 ? -6.284 -10.107 2.447 1.00 90.38 73 ASP A C 1
ATOM 585 O O . ASP A 1 73 ? -5.563 -10.906 1.857 1.00 90.38 73 ASP A O 1
ATOM 589 N N . LEU A 1 74 ? -5.820 -9.376 3.467 1.00 90.81 74 LEU A N 1
ATOM 590 C CA . LEU A 1 74 ? -4.403 -9.375 3.836 1.00 90.81 74 LEU A CA 1
ATOM 591 C C . LEU A 1 74 ? -3.895 -10.744 4.326 1.00 90.81 74 LEU A C 1
ATOM 593 O O . LEU A 1 74 ? -2.758 -11.106 4.029 1.00 90.81 74 LEU A O 1
ATOM 597 N N . ARG A 1 75 ? -4.720 -11.539 5.023 1.00 89.25 75 ARG A N 1
ATOM 598 C CA . ARG A 1 75 ? -4.389 -12.933 5.383 1.00 89.25 75 ARG A CA 1
ATOM 599 C C . ARG A 1 75 ? -4.190 -13.818 4.151 1.00 89.25 75 ARG A C 1
ATOM 601 O O . ARG A 1 75 ? -3.351 -14.714 4.167 1.00 89.25 75 ARG A O 1
ATOM 608 N N . GLU A 1 76 ? -4.964 -13.605 3.093 1.00 88.38 76 GLU A N 1
ATOM 609 C CA . GLU A 1 76 ? -4.783 -14.326 1.828 1.00 88.38 76 GLU A CA 1
ATOM 610 C C . GLU A 1 76 ? -3.590 -13.788 1.025 1.00 88.38 76 GLU A C 1
ATOM 612 O O . GLU A 1 76 ? -2.889 -14.552 0.356 1.00 88.38 76 GLU A O 1
ATOM 617 N N . GLU A 1 77 ? -3.314 -12.486 1.111 1.00 89.44 77 GLU A N 1
ATOM 618 C CA . GLU A 1 77 ? -2.151 -11.853 0.487 1.00 89.44 77 GLU A CA 1
ATOM 619 C C . GLU A 1 77 ? -0.838 -12.374 1.094 1.00 89.44 77 GLU A C 1
ATOM 621 O O . GLU A 1 77 ? 0.058 -12.761 0.341 1.00 89.44 77 GLU A O 1
ATOM 626 N N . THR A 1 78 ? -0.726 -12.479 2.425 1.00 87.81 78 THR A N 1
ATOM 627 C CA . THR A 1 78 ? 0.495 -12.967 3.102 1.00 87.81 78 THR A CA 1
ATOM 628 C C . THR A 1 78 ? 0.870 -14.388 2.692 1.00 87.81 78 THR A C 1
ATOM 630 O O . THR A 1 78 ? 2.045 -14.659 2.445 1.00 87.81 78 THR A O 1
ATOM 633 N N . LYS A 1 79 ? -0.114 -15.277 2.502 1.00 86.25 79 LYS A N 1
ATOM 634 C CA . LYS A 1 79 ? 0.113 -16.638 1.978 1.00 86.25 79 LYS A CA 1
ATOM 635 C C . LYS A 1 79 ? 0.755 -16.631 0.591 1.00 86.25 79 LYS A C 1
ATOM 637 O O . LYS A 1 79 ? 1.525 -17.527 0.257 1.00 86.25 79 LYS A O 1
ATOM 642 N N . LYS A 1 80 ? 0.437 -15.632 -0.237 1.00 86.31 80 LYS A N 1
ATOM 643 C CA . LYS A 1 80 ? 0.956 -15.512 -1.608 1.00 86.31 80 LYS A CA 1
ATOM 644 C C . LYS A 1 80 ? 2.311 -14.818 -1.673 1.00 86.31 80 LYS A C 1
ATOM 646 O O . LYS A 1 80 ? 3.053 -15.084 -2.616 1.00 86.31 80 LYS A O 1
ATOM 651 N N . ILE A 1 81 ? 2.640 -13.961 -0.704 1.00 86.62 81 ILE A N 1
ATOM 652 C CA . ILE A 1 81 ? 3.944 -13.280 -0.628 1.00 86.62 81 ILE A CA 1
ATOM 653 C C . ILE A 1 81 ? 5.087 -14.296 -0.529 1.00 86.62 81 ILE A C 1
ATOM 655 O O . ILE A 1 81 ? 6.095 -14.116 -1.204 1.00 86.62 81 ILE A O 1
ATOM 659 N N . GLY A 1 82 ? 4.893 -15.414 0.181 1.00 79.81 82 GLY A N 1
ATOM 660 C CA . GLY A 1 82 ? 5.886 -16.497 0.249 1.00 79.81 82 GLY A CA 1
ATOM 661 C C . GLY A 1 82 ? 6.284 -17.097 -1.109 1.00 79.81 82 GLY A C 1
ATOM 662 O O . GLY A 1 82 ? 7.355 -17.674 -1.231 1.00 79.81 82 GLY A O 1
ATOM 663 N N . ASN A 1 83 ? 5.464 -16.927 -2.155 1.00 81.88 83 ASN A N 1
ATOM 664 C CA . ASN A 1 83 ? 5.808 -17.355 -3.517 1.00 81.88 83 ASN A CA 1
ATOM 665 C C . ASN A 1 83 ? 6.533 -16.270 -4.333 1.00 81.88 83 ASN A C 1
ATOM 667 O O . ASN A 1 83 ? 6.995 -16.547 -5.439 1.00 81.88 83 ASN A O 1
ATOM 671 N N . ARG A 1 84 ? 6.556 -15.022 -3.849 1.00 82.19 84 ARG A N 1
ATOM 672 C CA . ARG A 1 84 ? 7.110 -13.855 -4.555 1.00 82.19 84 ARG A CA 1
ATOM 673 C C . ARG A 1 84 ? 8.459 -13.417 -4.003 1.00 82.19 84 ARG A C 1
ATOM 675 O O . ARG A 1 84 ? 9.259 -12.898 -4.774 1.00 82.19 84 ARG A O 1
ATOM 682 N N . ASP A 1 85 ? 8.698 -13.636 -2.715 1.00 86.19 85 ASP A N 1
ATOM 683 C CA . ASP A 1 85 ? 9.981 -13.370 -2.077 1.00 86.19 85 ASP A CA 1
ATOM 684 C C . ASP A 1 85 ? 10.651 -14.694 -1.661 1.00 86.19 85 ASP A C 1
ATOM 686 O O . ASP A 1 85 ? 10.181 -15.358 -0.733 1.00 86.19 85 ASP A O 1
ATOM 690 N N . PRO A 1 86 ? 11.744 -15.103 -2.338 1.00 84.56 86 PRO A N 1
ATOM 691 C CA . PRO A 1 86 ? 12.454 -16.337 -2.018 1.00 84.56 86 PRO A CA 1
ATOM 692 C C . PRO A 1 86 ? 13.186 -16.293 -0.666 1.00 84.56 86 PRO A C 1
ATOM 694 O O . PRO A 1 86 ? 13.684 -17.330 -0.234 1.00 84.56 86 PRO A O 1
ATOM 697 N N . ALA A 1 87 ? 13.293 -15.128 -0.015 1.00 87.62 87 ALA A N 1
ATOM 698 C CA . ALA A 1 87 ? 13.932 -14.979 1.291 1.00 87.62 87 ALA A CA 1
ATOM 699 C C . ALA A 1 87 ? 12.998 -15.295 2.471 1.00 87.62 87 ALA A C 1
ATOM 701 O O . ALA A 1 87 ? 13.485 -15.449 3.591 1.00 87.62 87 ALA A O 1
ATOM 702 N N . VAL A 1 88 ? 11.687 -15.424 2.235 1.00 88.88 88 VAL A N 1
ATOM 703 C CA . VAL A 1 88 ? 10.698 -15.738 3.275 1.00 88.88 88 VAL A CA 1
ATOM 704 C C . VAL A 1 88 ? 11.010 -17.088 3.916 1.00 88.88 88 VAL A C 1
ATOM 706 O O . VAL A 1 88 ? 10.998 -18.124 3.248 1.00 88.88 88 VAL A O 1
ATOM 709 N N . THR A 1 89 ? 11.201 -17.102 5.235 1.00 87.75 89 THR A N 1
ATOM 710 C CA . THR A 1 89 ? 11.392 -18.349 5.992 1.00 87.75 89 THR A CA 1
ATOM 711 C C . THR A 1 89 ? 10.088 -18.897 6.574 1.00 87.75 89 THR A C 1
ATOM 713 O O . THR A 1 89 ? 9.913 -20.114 6.655 1.00 87.75 89 THR A O 1
ATOM 716 N N . CYS A 1 90 ? 9.148 -18.022 6.945 1.00 87.88 90 CYS A N 1
ATOM 717 C CA . CYS A 1 90 ? 7.815 -18.389 7.430 1.00 87.88 90 CYS A CA 1
ATOM 718 C C . CYS A 1 90 ? 6.798 -17.241 7.278 1.00 87.88 90 CYS A C 1
ATOM 720 O O . CYS A 1 90 ? 7.157 -16.091 7.028 1.00 87.88 90 CYS A O 1
ATOM 722 N N . MET A 1 91 ? 5.503 -17.534 7.450 1.00 86.69 91 MET A N 1
ATOM 723 C CA . MET A 1 91 ? 4.441 -16.517 7.352 1.00 86.69 91 MET A CA 1
ATOM 724 C C . MET A 1 91 ? 4.507 -15.492 8.490 1.00 86.69 91 MET A C 1
ATOM 726 O O . MET A 1 91 ? 4.192 -14.318 8.295 1.00 86.69 91 MET A O 1
ATOM 730 N N . GLU A 1 92 ? 4.925 -15.923 9.678 1.00 88.19 92 GLU A N 1
ATOM 731 C CA . GLU A 1 92 ? 5.097 -15.068 10.846 1.00 88.19 92 GLU A CA 1
ATOM 732 C C . GLU A 1 92 ? 6.168 -14.008 10.593 1.00 88.19 92 GLU A C 1
ATOM 734 O O . GLU A 1 92 ? 6.006 -12.875 11.034 1.00 88.19 92 GLU A O 1
ATOM 739 N N . GLU A 1 93 ? 7.220 -14.328 9.837 1.00 90.12 93 GLU A N 1
ATOM 740 C CA . GLU A 1 93 ? 8.237 -13.358 9.429 1.00 90.12 93 GLU A CA 1
ATOM 741 C C . GLU A 1 93 ? 7.617 -12.225 8.603 1.00 90.12 93 GLU A C 1
ATOM 743 O O . GLU A 1 93 ? 7.834 -11.050 8.905 1.00 90.12 93 GLU A O 1
ATOM 748 N N . ILE A 1 94 ? 6.771 -12.568 7.625 1.00 90.31 94 ILE A N 1
ATOM 749 C CA . ILE A 1 94 ? 6.063 -11.586 6.795 1.00 90.31 94 ILE A CA 1
ATOM 750 C C . ILE A 1 94 ? 5.215 -10.682 7.687 1.00 90.31 94 ILE A C 1
ATOM 752 O O . ILE A 1 94 ? 5.348 -9.460 7.657 1.00 90.31 94 ILE A O 1
ATOM 756 N N . ILE A 1 95 ? 4.366 -11.284 8.522 1.00 90.38 95 ILE A N 1
ATOM 757 C CA . ILE A 1 95 ? 3.435 -10.552 9.383 1.00 90.38 95 ILE A CA 1
ATOM 758 C C . ILE A 1 95 ? 4.194 -9.651 10.363 1.00 90.38 95 ILE A C 1
ATOM 760 O O . ILE A 1 95 ? 3.835 -8.492 10.534 1.00 90.38 95 ILE A O 1
ATOM 764 N N . LEU A 1 96 ? 5.235 -10.155 11.023 1.00 87.88 96 LEU A N 1
ATOM 765 C CA . LEU A 1 96 ? 5.880 -9.458 12.135 1.00 87.88 96 LEU A CA 1
ATOM 766 C C . LEU A 1 96 ? 6.924 -8.431 11.691 1.00 87.88 96 LEU A C 1
ATOM 768 O O . LEU A 1 96 ? 7.120 -7.436 12.401 1.00 87.88 96 LEU A O 1
ATOM 772 N N . CYS A 1 97 ? 7.591 -8.668 10.560 1.00 89.88 97 CYS A N 1
ATOM 773 C CA . CYS A 1 97 ? 8.803 -7.944 10.187 1.00 89.88 97 CYS A CA 1
ATOM 774 C C . CYS A 1 97 ? 8.652 -7.098 8.919 1.00 89.88 97 CYS A C 1
ATOM 776 O O . CYS A 1 97 ? 9.383 -6.116 8.784 1.00 89.88 97 CYS A O 1
ATOM 778 N N . TYR A 1 98 ? 7.726 -7.416 8.004 1.00 93.56 98 TYR A N 1
ATOM 779 C CA . TYR A 1 98 ? 7.725 -6.753 6.697 1.00 93.56 98 TYR A CA 1
ATOM 780 C C . TYR A 1 98 ? 7.098 -5.357 6.818 1.00 93.56 98 TYR A C 1
ATOM 782 O O . TYR A 1 98 ? 5.947 -5.226 7.254 1.00 93.56 98 TYR A O 1
ATOM 790 N N . PRO A 1 99 ? 7.805 -4.285 6.407 1.00 94.56 99 PRO A N 1
ATOM 791 C CA . PRO A 1 99 ? 7.296 -2.916 6.517 1.00 94.56 99 PRO A CA 1
ATOM 792 C C . PRO A 1 99 ? 6.012 -2.717 5.703 1.00 94.56 99 PRO A C 1
ATOM 794 O O . PRO A 1 99 ? 5.128 -1.963 6.115 1.00 94.56 99 PRO A O 1
ATOM 797 N N . TYR A 1 100 ? 5.873 -3.462 4.601 1.00 94.56 100 TYR A N 1
ATOM 798 C CA . TYR A 1 100 ? 4.682 -3.493 3.761 1.00 94.56 100 TYR A CA 1
ATOM 799 C C . TYR A 1 100 ? 3.394 -3.767 4.545 1.00 94.56 100 TYR A C 1
ATOM 801 O O . TYR A 1 100 ? 2.406 -3.074 4.317 1.00 94.56 100 TYR A O 1
ATOM 809 N N . ILE A 1 101 ? 3.403 -4.705 5.502 1.00 94.88 101 ILE A N 1
ATOM 810 C CA . ILE A 1 101 ? 2.199 -5.076 6.263 1.00 94.88 101 ILE A CA 1
ATOM 811 C C . ILE A 1 101 ? 1.649 -3.873 7.031 1.00 94.88 101 ILE A C 1
ATOM 813 O O . ILE A 1 101 ? 0.454 -3.587 6.974 1.00 94.88 101 ILE A O 1
ATOM 817 N N . LYS A 1 102 ? 2.526 -3.102 7.682 1.00 95.00 102 LYS A N 1
ATOM 818 C CA . LYS A 1 102 ? 2.127 -1.880 8.396 1.00 95.00 102 LYS A CA 1
ATOM 819 C C . LYS A 1 102 ? 1.577 -0.831 7.431 1.00 95.00 102 LYS A C 1
ATOM 821 O O . LYS A 1 102 ? 0.532 -0.242 7.701 1.00 95.00 102 LYS A O 1
ATOM 826 N N . ALA A 1 103 ? 2.260 -0.623 6.303 1.00 97.25 103 ALA A N 1
ATOM 827 C CA . ALA A 1 103 ? 1.863 0.369 5.311 1.00 97.25 103 ALA A CA 1
ATOM 828 C C . ALA A 1 103 ? 0.504 0.045 4.671 1.00 97.25 103 ALA A C 1
ATOM 830 O O . ALA A 1 103 ? -0.347 0.928 4.573 1.00 97.25 103 ALA A O 1
ATOM 831 N N . ILE A 1 104 ? 0.264 -1.210 4.275 1.00 97.19 104 ILE A N 1
ATOM 832 C CA . ILE A 1 104 ? -0.971 -1.585 3.579 1.00 97.19 104 ILE A CA 1
ATOM 833 C C . ILE A 1 104 ? -2.188 -1.612 4.505 1.00 97.19 104 ILE A C 1
ATOM 835 O O . ILE A 1 104 ? -3.255 -1.178 4.082 1.00 97.19 104 ILE A O 1
ATOM 839 N N . ILE A 1 105 ? -2.045 -2.035 5.768 1.00 96.31 105 ILE A N 1
ATOM 840 C CA . ILE A 1 105 ? -3.146 -1.986 6.748 1.00 96.31 105 ILE A CA 1
ATOM 841 C C . ILE A 1 105 ? -3.585 -0.540 6.960 1.00 96.31 105 ILE A C 1
ATOM 843 O O . ILE A 1 105 ? -4.763 -0.217 6.803 1.00 96.31 105 ILE A O 1
ATOM 847 N N . LEU A 1 106 ? -2.630 0.342 7.271 1.00 97.56 106 LEU A N 1
ATOM 848 C CA . LEU A 1 106 ? -2.922 1.756 7.490 1.00 97.56 106 LEU A CA 1
ATOM 849 C C . LEU A 1 106 ? -3.483 2.407 6.226 1.00 97.56 106 LEU A C 1
ATOM 851 O O . LEU A 1 106 ? -4.446 3.162 6.325 1.00 97.56 106 LEU A O 1
ATOM 855 N N . HIS A 1 107 ? -2.959 2.072 5.042 1.00 98.44 107 HIS A N 1
ATOM 856 C CA . HIS A 1 107 ? -3.505 2.563 3.781 1.00 98.44 107 HIS A CA 1
ATOM 857 C C . HIS A 1 107 ? -4.944 2.096 3.544 1.00 98.44 107 HIS A C 1
ATOM 859 O O . HIS A 1 107 ? -5.782 2.932 3.230 1.00 98.44 107 HIS A O 1
ATOM 865 N N . ARG A 1 108 ? -5.262 0.803 3.698 1.00 97.88 108 ARG A N 1
ATOM 866 C CA . ARG A 1 108 ? -6.617 0.283 3.439 1.00 97.88 108 ARG A CA 1
ATOM 867 C C . ARG A 1 108 ? -7.649 0.895 4.399 1.00 97.88 108 ARG A C 1
ATOM 869 O O . ARG A 1 108 ? -8.707 1.330 3.951 1.00 97.88 108 ARG A O 1
ATOM 876 N N . ILE A 1 109 ? -7.305 1.054 5.681 1.00 97.50 109 ILE A N 1
ATOM 877 C CA . ILE A 1 109 ? -8.147 1.773 6.657 1.00 97.50 109 ILE A CA 1
ATOM 878 C C . ILE A 1 109 ? -8.276 3.257 6.277 1.00 97.50 109 ILE A C 1
ATOM 880 O O . ILE A 1 109 ? -9.374 3.812 6.257 1.00 97.50 109 ILE A O 1
ATOM 884 N N . ALA A 1 110 ? -7.170 3.917 5.930 1.00 98.12 110 ALA A N 1
ATOM 885 C CA . ALA A 1 110 ? -7.190 5.314 5.510 1.00 98.12 110 ALA A CA 1
ATOM 886 C C . ALA A 1 110 ? -7.986 5.527 4.213 1.00 98.12 110 ALA A C 1
ATOM 888 O O . ALA A 1 110 ? -8.650 6.551 4.065 1.00 98.12 110 ALA A O 1
ATOM 889 N N . HIS A 1 111 ? -7.965 4.563 3.292 1.00 98.38 111 HIS A N 1
ATOM 890 C CA . HIS A 1 111 ? -8.744 4.584 2.061 1.00 98.38 111 HIS A CA 1
ATOM 891 C C . HIS A 1 111 ? -10.241 4.552 2.360 1.00 98.38 111 HIS A C 1
ATOM 893 O O . HIS A 1 111 ? -10.978 5.391 1.842 1.00 98.38 111 HIS A O 1
ATOM 899 N N . PHE A 1 112 ? -10.677 3.666 3.262 1.00 97.44 112 PHE A N 1
ATOM 900 C CA . PHE A 1 112 ? -12.056 3.633 3.751 1.00 97.44 112 PHE A CA 1
ATOM 901 C C . PHE A 1 112 ? -12.496 4.984 4.334 1.00 97.44 112 PHE A C 1
ATOM 903 O O . PHE A 1 112 ? -13.556 5.512 3.989 1.00 97.44 112 PHE A O 1
ATOM 910 N N . LEU A 1 113 ? -11.662 5.601 5.172 1.00 96.44 113 LEU A N 1
ATOM 911 C CA . LEU A 1 113 ? -11.944 6.934 5.712 1.00 96.44 113 LEU A CA 1
ATOM 912 C C . LEU A 1 113 ? -12.023 7.989 4.596 1.00 96.44 113 LEU A C 1
ATOM 914 O O . LEU A 1 113 ? -12.931 8.822 4.580 1.00 96.44 113 LEU A O 1
ATOM 918 N N . TYR A 1 114 ? -11.111 7.933 3.624 1.00 96.31 114 TYR A N 1
ATOM 919 C CA . TYR A 1 114 ? -11.052 8.871 2.506 1.00 96.31 114 TYR A CA 1
ATOM 920 C C . TYR A 1 114 ? -12.300 8.800 1.614 1.00 96.31 114 TYR A C 1
ATOM 922 O O . TYR A 1 114 ? -12.854 9.845 1.263 1.00 96.31 114 TYR A O 1
ATOM 930 N N . ILE A 1 115 ? -12.792 7.602 1.275 1.00 95.19 115 ILE A N 1
ATOM 931 C CA . ILE A 1 115 ? -14.020 7.450 0.471 1.00 95.19 115 ILE A CA 1
ATOM 932 C C . ILE A 1 115 ? -15.271 7.922 1.228 1.00 95.19 115 ILE A C 1
ATOM 934 O O . ILE A 1 115 ? -16.196 8.445 0.606 1.00 95.19 115 ILE A O 1
ATOM 938 N N . ASN A 1 116 ? -15.251 7.858 2.564 1.00 93.50 116 ASN A N 1
ATOM 939 C CA . ASN A 1 116 ? -16.262 8.443 3.452 1.00 93.50 116 ASN A CA 1
ATOM 940 C C . ASN A 1 116 ? -16.042 9.945 3.727 1.00 93.50 116 ASN A C 1
ATOM 942 O O . ASN A 1 116 ? -16.695 10.524 4.589 1.00 93.50 116 ASN A O 1
ATOM 946 N N . LYS A 1 117 ? -15.147 10.608 2.977 1.00 92.62 117 LYS A N 1
ATOM 947 C CA . LYS A 1 117 ? -14.832 12.050 3.073 1.00 92.62 117 LYS A CA 1
ATOM 948 C C . LYS A 1 117 ? -14.188 12.481 4.399 1.00 92.62 117 LYS A C 1
ATOM 950 O O . LYS A 1 117 ? -14.086 13.672 4.699 1.00 92.62 117 LYS A O 1
ATOM 955 N N . ILE A 1 118 ? -13.664 11.530 5.167 1.00 93.75 118 ILE A N 1
ATOM 956 C CA . ILE A 1 118 ? -12.912 11.753 6.405 1.00 93.75 118 ILE A CA 1
ATOM 957 C C . ILE A 1 118 ? -11.431 11.955 6.049 1.00 93.75 118 ILE A C 1
ATOM 959 O O . ILE A 1 118 ? -10.555 11.143 6.342 1.00 93.75 118 ILE A O 1
ATOM 963 N N . TYR A 1 119 ? -11.140 13.061 5.366 1.00 92.38 119 TYR A N 1
ATOM 964 C CA . TYR A 1 119 ? -9.829 13.278 4.746 1.00 92.38 119 TYR A CA 1
ATOM 965 C C . TYR A 1 119 ? -8.687 13.505 5.740 1.00 92.38 119 TYR A C 1
ATOM 967 O O . TYR A 1 119 ? -7.574 13.045 5.502 1.00 92.38 119 TYR A O 1
ATOM 975 N N . VAL A 1 120 ? -8.948 14.207 6.845 1.00 92.38 120 VAL A N 1
ATOM 976 C CA . VAL A 1 120 ? -7.900 14.574 7.811 1.00 92.38 120 VAL A CA 1
ATOM 977 C C . VAL A 1 120 ? -7.372 13.337 8.526 1.00 92.38 120 VAL A C 1
ATOM 979 O O . VAL A 1 120 ? -6.171 13.088 8.488 1.00 92.38 120 VAL A O 1
ATOM 982 N N . LEU A 1 121 ? -8.261 12.517 9.097 1.00 94.06 121 LEU A N 1
ATOM 983 C CA . LEU A 1 121 ? -7.847 11.277 9.752 1.00 94.06 121 LEU A CA 1
ATOM 984 C C . LEU A 1 121 ? -7.215 10.298 8.754 1.00 94.06 121 LEU A C 1
ATOM 986 O O . LEU A 1 121 ? -6.184 9.707 9.058 1.00 94.06 121 LEU A O 1
ATOM 990 N N . ALA A 1 122 ? -7.761 10.193 7.537 1.00 96.19 122 ALA A N 1
ATOM 991 C CA . ALA A 1 122 ? -7.149 9.401 6.475 1.00 96.19 122 ALA A CA 1
ATOM 992 C C . ALA A 1 122 ? -5.702 9.837 6.180 1.00 96.19 122 ALA A C 1
ATOM 994 O O . ALA A 1 122 ? -4.815 8.992 6.059 1.00 96.19 122 ALA A O 1
ATOM 995 N N . ARG A 1 123 ? -5.435 11.150 6.089 1.00 96.00 123 ARG A N 1
ATOM 996 C CA . ARG A 1 123 ? -4.074 11.644 5.838 1.00 96.00 123 ARG A CA 1
ATOM 997 C C . ARG A 1 123 ? -3.155 11.407 7.035 1.00 96.00 123 ARG A C 1
ATOM 999 O O . ARG A 1 123 ? -2.024 10.995 6.811 1.00 96.00 123 ARG A O 1
ATOM 1006 N N . ILE A 1 124 ? -3.637 11.584 8.269 1.00 95.56 124 ILE A N 1
ATOM 1007 C CA . ILE A 1 124 ? -2.863 11.270 9.484 1.00 95.56 124 ILE A CA 1
ATOM 1008 C C . ILE A 1 124 ? -2.391 9.811 9.451 1.00 95.56 124 ILE A C 1
ATOM 1010 O O . ILE A 1 124 ? -1.196 9.562 9.554 1.00 95.56 124 ILE A O 1
ATOM 1014 N N . LEU A 1 125 ? -3.294 8.855 9.203 1.00 97.69 125 LEU A N 1
ATOM 1015 C CA . LEU A 1 125 ? -2.931 7.435 9.102 1.00 97.69 125 LEU A CA 1
ATOM 1016 C C . LEU A 1 125 ? -1.896 7.173 7.996 1.00 97.69 125 LEU A C 1
ATOM 1018 O O . LEU A 1 125 ? -0.966 6.395 8.207 1.00 97.69 125 LEU A O 1
ATOM 1022 N N . SER A 1 126 ? -2.031 7.821 6.831 1.00 97.88 126 SER A N 1
ATOM 1023 C CA . SER A 1 126 ? -1.055 7.663 5.743 1.00 97.88 126 SER A CA 1
ATOM 1024 C C . SER A 1 126 ? 0.325 8.242 6.072 1.00 97.88 126 SER A C 1
ATOM 1026 O O . SER A 1 126 ? 1.330 7.649 5.696 1.00 97.88 126 SER A O 1
ATOM 1028 N N . GLU A 1 127 ? 0.394 9.367 6.790 1.00 98.00 127 GLU A N 1
ATOM 1029 C CA . GLU A 1 127 ? 1.672 9.984 7.175 1.00 98.00 127 GLU A CA 1
ATOM 1030 C C . GLU A 1 127 ? 2.363 9.206 8.296 1.00 98.00 127 GLU A C 1
ATOM 1032 O O . GLU A 1 127 ? 3.584 9.077 8.296 1.00 98.00 127 GLU A O 1
ATOM 1037 N N . GLU A 1 128 ? 1.602 8.616 9.218 1.00 97.12 128 GLU A N 1
ATOM 1038 C CA . GLU A 1 128 ? 2.158 7.703 10.220 1.00 97.12 128 GLU A CA 1
ATOM 1039 C C . GLU A 1 128 ? 2.722 6.436 9.559 1.00 97.12 128 GLU A C 1
ATOM 1041 O O . GLU A 1 128 ? 3.835 6.008 9.873 1.00 97.12 128 GLU A O 1
ATOM 1046 N N . ALA A 1 129 ? 2.013 5.868 8.574 1.00 97.38 129 ALA A N 1
ATOM 1047 C CA . ALA A 1 129 ? 2.537 4.764 7.768 1.00 97.38 129 ALA A CA 1
ATOM 1048 C C . ALA A 1 129 ? 3.850 5.151 7.070 1.00 97.38 129 ALA A C 1
ATOM 1050 O O . ALA A 1 129 ? 4.832 4.405 7.139 1.00 97.38 129 ALA A O 1
ATOM 1051 N N . HIS A 1 130 ? 3.884 6.333 6.452 1.00 98.38 130 HIS A N 1
ATOM 1052 C CA . HIS A 1 130 ? 5.067 6.878 5.797 1.00 98.38 130 HIS A CA 1
ATOM 1053 C C . HIS A 1 130 ? 6.231 7.056 6.780 1.00 98.38 130 HIS A C 1
ATOM 1055 O O . HIS A 1 130 ? 7.326 6.564 6.511 1.00 98.38 130 HIS A O 1
ATOM 1061 N N . SER A 1 131 ? 6.002 7.663 7.946 1.00 97.38 131 SER A N 1
ATOM 1062 C CA . SER A 1 131 ? 7.035 7.872 8.968 1.00 97.38 131 SER A CA 1
ATOM 1063 C C . SER A 1 131 ? 7.650 6.557 9.459 1.00 97.38 131 SER A C 1
ATOM 1065 O O . SER A 1 131 ? 8.865 6.464 9.632 1.00 97.38 131 SER A O 1
ATOM 1067 N N . LEU A 1 132 ? 6.828 5.520 9.634 1.00 96.12 132 LEU A N 1
ATOM 1068 C CA . LEU A 1 132 ? 7.259 4.228 10.169 1.00 96.12 132 LEU A CA 1
ATOM 1069 C C . LEU A 1 132 ? 7.954 3.322 9.147 1.00 96.12 132 LEU A C 1
ATOM 1071 O O . LEU A 1 132 ? 8.678 2.409 9.548 1.00 96.12 132 LEU A O 1
ATOM 1075 N N . THR A 1 133 ? 7.682 3.502 7.852 1.00 97.69 133 THR A N 1
ATOM 1076 C CA . THR A 1 133 ? 8.063 2.525 6.812 1.00 97.69 133 THR A CA 1
ATOM 1077 C C . THR A 1 133 ? 8.841 3.119 5.642 1.00 97.69 133 THR A C 1
ATOM 1079 O O . THR A 1 133 ? 9.452 2.375 4.881 1.00 97.69 133 THR A O 1
ATOM 1082 N N . GLY A 1 134 ? 8.816 4.441 5.464 1.00 98.50 134 GLY A N 1
ATOM 1083 C CA . GLY A 1 134 ? 9.322 5.104 4.264 1.00 98.50 134 GLY A CA 1
ATOM 1084 C C . GLY A 1 134 ? 8.458 4.884 3.014 1.00 98.50 134 GLY A C 1
ATOM 1085 O O . GLY A 1 134 ? 8.926 5.191 1.920 1.00 98.50 134 GLY A O 1
ATOM 1086 N N . ILE A 1 135 ? 7.241 4.342 3.153 1.00 98.81 135 ILE A N 1
ATOM 1087 C CA . ILE A 1 135 ? 6.282 4.106 2.064 1.00 98.81 135 ILE A CA 1
ATOM 1088 C C . ILE A 1 135 ? 5.171 5.167 2.154 1.00 98.81 135 ILE A C 1
ATOM 1090 O O . ILE A 1 135 ? 4.315 5.092 3.034 1.00 98.81 135 ILE A O 1
ATOM 1094 N N . ASP A 1 136 ? 5.159 6.143 1.243 1.00 98.75 136 ASP A N 1
ATOM 1095 C CA . ASP A 1 136 ? 4.118 7.181 1.163 1.00 98.75 136 ASP A CA 1
ATOM 1096 C C . ASP A 1 136 ? 3.018 6.761 0.182 1.00 98.75 136 ASP A C 1
ATOM 1098 O O . ASP A 1 136 ? 3.194 6.783 -1.039 1.00 98.75 136 ASP A O 1
ATOM 1102 N N . ILE A 1 137 ? 1.860 6.372 0.717 1.00 98.88 137 ILE A N 1
ATOM 1103 C CA . ILE A 1 137 ? 0.674 6.047 -0.078 1.00 98.88 137 ILE A CA 1
ATOM 1104 C C . ILE A 1 137 ? -0.425 7.038 0.266 1.00 98.88 137 ILE A C 1
ATOM 1106 O O . ILE A 1 137 ? -0.982 7.022 1.366 1.00 98.88 137 ILE A O 1
ATOM 1110 N N . HIS A 1 138 ? -0.805 7.874 -0.697 1.00 98.69 138 HIS A N 1
ATOM 1111 C CA . HIS A 1 138 ? -1.930 8.773 -0.504 1.00 98.69 138 HIS A CA 1
ATOM 1112 C C . HIS A 1 138 ? -3.223 7.974 -0.253 1.00 98.69 138 HIS A C 1
ATOM 1114 O O . HIS A 1 138 ? -3.514 7.041 -1.004 1.00 98.69 138 HIS A O 1
ATOM 1120 N N . PRO A 1 139 ? -4.062 8.349 0.733 1.00 98.50 139 PRO A N 1
ATOM 1121 C CA . PRO A 1 139 ? -5.240 7.558 1.100 1.00 98.50 139 PRO A CA 1
ATOM 1122 C C . PRO A 1 139 ? -6.279 7.455 -0.024 1.00 98.50 139 PRO A C 1
ATOM 1124 O O . PRO A 1 139 ? -7.016 6.484 -0.100 1.00 98.50 139 PRO A O 1
ATOM 1127 N N . GLY A 1 140 ? -6.316 8.420 -0.944 1.00 98.12 140 GLY A N 1
ATOM 1128 C CA . GLY A 1 140 ? -7.156 8.355 -2.149 1.00 98.12 140 GLY A CA 1
ATOM 1129 C C . GLY A 1 140 ? -6.726 7.338 -3.219 1.00 98.12 140 GLY A C 1
ATOM 1130 O O . GLY A 1 140 ? -7.535 7.033 -4.100 1.00 98.12 140 GLY A O 1
ATOM 1131 N N . ALA A 1 141 ? -5.494 6.811 -3.163 1.00 98.62 141 ALA A N 1
ATOM 1132 C CA . ALA A 1 141 ? -5.019 5.830 -4.135 1.00 98.62 141 ALA A CA 1
ATOM 1133 C C . ALA A 1 141 ? -5.870 4.555 -4.059 1.00 98.62 141 ALA A C 1
ATOM 11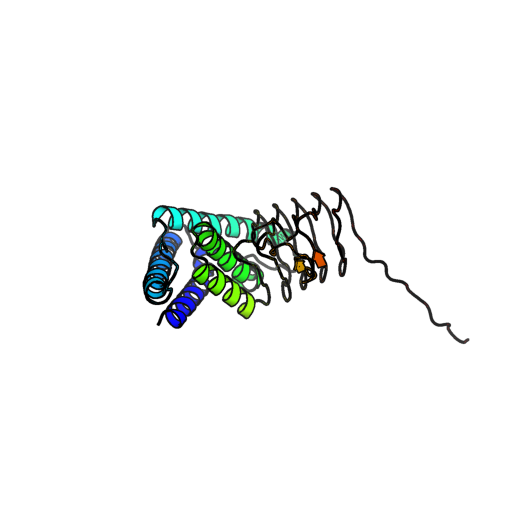35 O O . ALA A 1 141 ? -6.222 4.103 -2.974 1.00 98.62 141 ALA A O 1
ATOM 1136 N N . LYS A 1 142 ? -6.215 3.984 -5.215 1.00 98.56 142 LYS A N 1
ATOM 1137 C CA . LYS A 1 142 ? -7.000 2.746 -5.299 1.00 98.56 142 LYS A CA 1
ATOM 1138 C C . LYS A 1 142 ? -6.064 1.582 -5.560 1.00 98.56 142 LYS A C 1
ATOM 1140 O O . LYS A 1 142 ? -5.378 1.595 -6.578 1.00 98.56 142 LYS A O 1
ATOM 1145 N N . ILE A 1 143 ? -6.057 0.591 -4.673 1.00 98.62 143 ILE A N 1
ATOM 1146 C CA . ILE A 1 143 ? -5.155 -0.562 -4.752 1.00 98.62 143 ILE A CA 1
ATOM 1147 C C . ILE A 1 143 ? -5.962 -1.860 -4.711 1.00 98.62 143 ILE A C 1
ATOM 1149 O O . ILE A 1 143 ? -6.755 -2.082 -3.794 1.00 98.62 143 ILE A O 1
ATOM 1153 N N . GLY A 1 144 ? -5.755 -2.705 -5.720 1.00 97.38 144 GLY A N 1
ATOM 1154 C CA . GLY A 1 144 ? -6.382 -4.015 -5.849 1.00 97.38 144 GLY A CA 1
ATOM 1155 C C . GLY A 1 144 ? -5.903 -5.044 -4.820 1.00 97.38 144 GLY A C 1
ATOM 1156 O O . GLY A 1 144 ? -5.254 -4.735 -3.815 1.00 97.38 144 GLY A O 1
ATOM 1157 N N . LYS A 1 145 ? -6.258 -6.303 -5.075 1.00 95.06 145 LYS A N 1
ATOM 1158 C CA . LYS A 1 145 ? -5.915 -7.450 -4.224 1.00 95.06 145 LYS A CA 1
ATOM 1159 C C . LYS A 1 145 ? -4.580 -8.068 -4.623 1.00 95.06 145 LYS A C 1
ATOM 1161 O O . LYS A 1 145 ? -4.159 -7.986 -5.776 1.00 95.06 145 LYS A O 1
ATOM 1166 N N . ASN A 1 146 ? -3.948 -8.778 -3.695 1.00 94.06 146 ASN A N 1
ATOM 1167 C CA . ASN A 1 146 ? -2.636 -9.408 -3.873 1.00 94.06 146 ASN A CA 1
ATOM 1168 C C . ASN A 1 146 ? -1.565 -8.404 -4.302 1.00 94.06 146 ASN A C 1
ATOM 1170 O O . ASN A 1 146 ? -0.683 -8.738 -5.099 1.00 94.06 146 ASN A O 1
ATOM 1174 N N . PHE A 1 147 ? -1.672 -7.176 -3.803 1.00 96.12 147 PHE A N 1
ATOM 1175 C CA . PHE A 1 147 ? -0.625 -6.177 -3.931 1.00 96.12 147 PHE A CA 1
ATOM 1176 C C . PHE A 1 147 ? 0.574 -6.597 -3.076 1.00 96.12 147 PHE A C 1
ATOM 1178 O O . PHE A 1 147 ? 0.409 -7.280 -2.071 1.00 96.12 147 PHE A O 1
ATOM 1185 N N . PHE A 1 148 ? 1.786 -6.247 -3.486 1.00 95.94 148 PHE A N 1
ATOM 1186 C CA . PHE A 1 148 ? 2.982 -6.519 -2.698 1.00 95.94 148 PHE A CA 1
ATOM 1187 C C . PHE A 1 148 ? 3.997 -5.400 -2.895 1.00 95.94 148 PHE A C 1
ATOM 1189 O O . PHE A 1 148 ? 4.235 -4.960 -4.020 1.00 95.94 148 PHE A O 1
ATOM 1196 N N . ILE A 1 149 ? 4.587 -4.949 -1.792 1.00 97.19 149 ILE A N 1
ATOM 1197 C CA . ILE A 1 149 ? 5.745 -4.065 -1.798 1.00 97.19 149 ILE A CA 1
ATOM 1198 C C . ILE A 1 149 ? 6.898 -4.823 -1.154 1.00 97.19 149 ILE A C 1
ATOM 1200 O O . ILE A 1 149 ? 6.826 -5.156 0.028 1.00 97.19 149 ILE A O 1
ATOM 1204 N N . ASP A 1 150 ? 7.964 -5.033 -1.913 1.00 96.19 150 ASP A N 1
ATOM 1205 C CA . ASP A 1 150 ? 9.221 -5.548 -1.392 1.00 96.19 150 ASP A CA 1
ATOM 1206 C C . ASP A 1 150 ? 10.163 -4.388 -1.035 1.00 96.19 150 ASP A C 1
ATOM 1208 O O . ASP A 1 150 ? 10.299 -3.420 -1.793 1.00 96.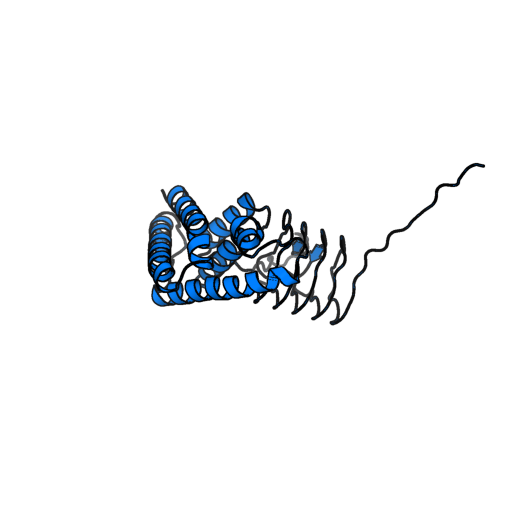19 150 ASP A O 1
ATOM 1212 N N . HIS A 1 151 ? 10.793 -4.478 0.140 1.00 96.00 151 HIS A N 1
ATOM 1213 C CA . HIS A 1 151 ? 11.604 -3.454 0.818 1.00 96.00 151 HIS A CA 1
ATOM 1214 C C . HIS A 1 151 ? 10.883 -2.121 1.113 1.00 96.00 151 HIS A C 1
ATOM 1216 O O . HIS A 1 151 ? 10.786 -1.703 2.264 1.00 96.00 151 HIS A O 1
ATOM 1222 N N . GLY A 1 152 ? 10.371 -1.444 0.086 1.00 97.12 152 GLY A N 1
ATOM 1223 C CA . GLY A 1 152 ? 9.418 -0.337 0.176 1.00 97.12 152 GLY A CA 1
ATOM 1224 C C . GLY A 1 152 ? 9.974 1.067 0.410 1.00 97.12 152 GLY A C 1
ATOM 1225 O O . GLY A 1 152 ? 9.357 2.025 -0.051 1.00 97.12 152 GLY A O 1
ATOM 1226 N N . THR A 1 153 ? 11.128 1.229 1.058 1.00 98.56 153 THR A N 1
ATOM 1227 C CA . THR A 1 153 ? 11.667 2.563 1.388 1.00 98.56 153 THR A CA 1
ATOM 1228 C C . THR A 1 153 ? 11.747 3.485 0.166 1.00 98.56 153 THR A C 1
ATOM 1230 O O . THR A 1 153 ? 12.340 3.134 -0.854 1.00 98.56 153 THR A O 1
ATOM 1233 N N . GLY A 1 154 ? 11.179 4.687 0.271 1.00 98.19 154 GLY A N 1
ATOM 1234 C CA . GLY A 1 154 ? 11.191 5.703 -0.783 1.00 98.19 154 GLY A CA 1
ATOM 1235 C C . GLY A 1 154 ? 10.097 5.540 -1.842 1.00 98.19 154 GLY A C 1
ATOM 1236 O O . GLY A 1 154 ? 10.148 6.232 -2.857 1.00 98.19 154 GLY A O 1
ATOM 1237 N N . ILE A 1 155 ? 9.129 4.637 -1.644 1.00 98.81 155 ILE A N 1
ATOM 1238 C CA . ILE A 1 155 ? 7.947 4.563 -2.510 1.00 98.81 155 ILE A CA 1
ATOM 1239 C C . ILE A 1 155 ? 7.041 5.776 -2.285 1.00 98.81 155 ILE A C 1
ATOM 1241 O O . ILE A 1 155 ? 6.759 6.142 -1.147 1.00 98.81 155 ILE A O 1
ATOM 1245 N N . VAL A 1 156 ? 6.524 6.336 -3.381 1.00 98.81 156 VAL A N 1
ATOM 1246 C CA . VAL A 1 156 ? 5.512 7.399 -3.396 1.00 98.81 156 VAL A CA 1
ATOM 1247 C C . VAL A 1 156 ? 4.378 7.023 -4.352 1.00 98.81 156 VAL A C 1
ATOM 1249 O O . VAL A 1 156 ? 4.598 6.862 -5.554 1.00 98.81 156 VAL A O 1
ATOM 1252 N N . ILE A 1 157 ? 3.146 6.929 -3.847 1.00 98.88 157 ILE A N 1
ATOM 1253 C CA . ILE A 1 157 ? 1.933 6.619 -4.620 1.00 98.88 157 ILE A CA 1
ATOM 1254 C C . ILE A 1 157 ? 0.914 7.745 -4.436 1.00 98.88 157 ILE A C 1
ATOM 1256 O O . ILE A 1 157 ? 0.363 7.948 -3.354 1.00 98.88 157 ILE A O 1
ATOM 1260 N N . GLY A 1 158 ? 0.646 8.490 -5.509 1.00 97.94 158 GLY A N 1
ATOM 1261 C CA . GLY A 1 158 ? -0.191 9.685 -5.427 1.00 97.94 158 GLY A CA 1
ATOM 1262 C C . GLY A 1 158 ? -1.706 9.445 -5.445 1.00 97.94 158 GLY A C 1
ATOM 1263 O O . GLY A 1 158 ? -2.202 8.381 -5.812 1.00 97.94 158 GLY A O 1
ATOM 1264 N N . GLU A 1 159 ? -2.458 10.494 -5.092 1.00 97.81 159 GLU A N 1
ATOM 1265 C CA . GLU A 1 159 ? -3.899 10.456 -4.778 1.00 97.81 159 GLU A CA 1
ATOM 1266 C C . GLU A 1 159 ? -4.785 9.740 -5.791 1.00 97.81 159 GLU A C 1
ATOM 1268 O O . GLU A 1 159 ? -5.704 9.031 -5.413 1.00 97.81 159 GLU A O 1
ATOM 1273 N N . THR A 1 160 ? -4.553 9.953 -7.080 1.00 96.94 160 THR A N 1
ATOM 1274 C CA . THR A 1 160 ? -5.430 9.427 -8.136 1.00 96.94 160 THR A CA 1
ATOM 1275 C C . THR A 1 160 ? -4.819 8.200 -8.804 1.00 96.94 160 THR A C 1
ATOM 1277 O O . THR A 1 160 ? -5.135 7.911 -9.963 1.00 96.94 160 THR A O 1
ATOM 1280 N N . CYS A 1 161 ? -3.844 7.557 -8.164 1.00 98.50 161 CYS A N 1
ATOM 1281 C CA . CYS A 1 161 ? -3.261 6.340 -8.695 1.00 98.50 161 CYS A CA 1
ATOM 1282 C C . CYS A 1 161 ? -4.298 5.216 -8.614 1.00 98.50 161 CYS A C 1
ATOM 1284 O O . CYS A 1 161 ? -5.092 5.148 -7.674 1.00 98.50 161 CYS A O 1
ATOM 1286 N N . ILE A 1 162 ? -4.325 4.379 -9.645 1.00 98.75 162 ILE A N 1
ATOM 1287 C CA . ILE A 1 162 ? -5.132 3.163 -9.677 1.00 98.75 162 ILE A CA 1
ATOM 1288 C C . ILE A 1 162 ? -4.150 2.028 -9.912 1.00 98.75 162 ILE A C 1
ATOM 1290 O O . ILE A 1 162 ? -3.419 2.062 -10.897 1.00 98.75 162 ILE A O 1
ATOM 1294 N N . ILE A 1 163 ? -4.122 1.063 -9.007 1.00 98.88 163 ILE A N 1
ATOM 1295 C CA . ILE A 1 163 ? -3.263 -0.112 -9.058 1.00 98.88 163 ILE A CA 1
ATOM 1296 C C . ILE A 1 163 ? -4.173 -1.336 -9.067 1.00 98.88 163 ILE A C 1
ATOM 1298 O O . ILE A 1 163 ? -5.034 -1.477 -8.198 1.00 98.88 163 ILE A O 1
ATOM 1302 N N . GLY A 1 164 ? -3.995 -2.184 -10.072 1.00 98.69 164 GLY A N 1
ATOM 1303 C CA . GLY A 1 164 ? -4.735 -3.420 -10.264 1.00 98.69 164 GLY A CA 1
ATOM 1304 C C . GLY A 1 164 ? -4.360 -4.516 -9.269 1.00 98.69 164 GLY A C 1
ATOM 1305 O O . GLY A 1 164 ? -3.733 -4.288 -8.231 1.00 98.69 164 GLY A O 1
ATOM 1306 N N . ASN A 1 165 ? -4.767 -5.734 -9.594 1.00 98.00 165 ASN A N 1
ATOM 1307 C CA . ASN A 1 165 ? -4.507 -6.923 -8.798 1.00 98.00 165 ASN A CA 1
ATOM 1308 C C . ASN A 1 165 ? -3.133 -7.521 -9.107 1.00 98.00 165 ASN A C 1
ATOM 1310 O O . ASN A 1 165 ? -2.621 -7.406 -10.217 1.00 98.00 165 ASN A O 1
ATOM 1314 N N . ASN A 1 166 ? -2.562 -8.244 -8.145 1.00 96.81 166 ASN A N 1
ATOM 1315 C CA . ASN A 1 166 ? -1.296 -8.970 -8.305 1.00 96.81 166 ASN A CA 1
ATOM 1316 C C . ASN A 1 166 ? -0.109 -8.084 -8.728 1.00 96.81 166 ASN A C 1
ATOM 1318 O O . ASN A 1 166 ? 0.820 -8.570 -9.370 1.00 96.81 166 ASN A O 1
ATOM 1322 N N . VAL A 1 167 ? -0.137 -6.796 -8.384 1.00 98.19 167 VAL A N 1
ATOM 1323 C CA . VAL A 1 167 ? 0.968 -5.878 -8.669 1.00 98.19 167 VAL A CA 1
ATOM 1324 C C . VAL A 1 167 ? 2.060 -6.032 -7.613 1.00 98.19 167 VAL A C 1
ATOM 1326 O O . VAL A 1 167 ? 1.762 -6.107 -6.419 1.00 98.19 167 VAL A O 1
ATOM 1329 N N . THR A 1 168 ? 3.315 -6.043 -8.058 1.00 98.00 168 THR A N 1
ATOM 1330 C CA . THR A 1 168 ? 4.500 -6.064 -7.190 1.00 98.00 168 THR A CA 1
ATOM 1331 C C . THR A 1 168 ? 5.344 -4.818 -7.429 1.00 98.00 168 THR A C 1
ATOM 1333 O O . THR A 1 168 ? 5.721 -4.527 -8.566 1.00 98.00 168 THR A O 1
ATOM 1336 N N . LEU A 1 169 ? 5.655 -4.092 -6.357 1.00 98.50 169 LEU A N 1
ATOM 1337 C CA . LEU A 1 169 ? 6.522 -2.916 -6.362 1.00 98.50 169 LEU A CA 1
ATOM 1338 C C . LEU A 1 169 ? 7.770 -3.168 -5.514 1.00 98.50 169 LEU A C 1
ATOM 1340 O O . LEU A 1 169 ? 7.694 -3.809 -4.472 1.00 98.50 169 LEU A O 1
ATOM 1344 N N . TYR A 1 170 ? 8.892 -2.596 -5.931 1.00 98.31 170 TYR A N 1
ATOM 1345 C CA . TYR A 1 170 ? 10.143 -2.547 -5.169 1.00 98.31 170 TYR A CA 1
ATOM 1346 C C . TYR A 1 170 ? 10.413 -1.135 -4.612 1.00 98.31 170 TYR A C 1
ATOM 1348 O O . TYR A 1 170 ? 9.675 -0.186 -4.873 1.00 98.31 170 TYR A O 1
ATOM 1356 N N . GLN A 1 171 ? 11.485 -0.967 -3.841 1.00 98.62 171 GLN A N 1
ATOM 1357 C CA . GLN A 1 171 ? 11.856 0.299 -3.201 1.00 98.62 171 GLN A CA 1
ATOM 1358 C C . GLN A 1 171 ? 12.023 1.481 -4.178 1.00 98.62 171 GLN A C 1
ATOM 1360 O O . GLN A 1 171 ? 12.387 1.307 -5.342 1.00 98.62 171 GLN A O 1
ATOM 1365 N N . GLY A 1 172 ? 11.814 2.704 -3.682 1.00 98.56 172 GLY A N 1
ATOM 1366 C CA . GLY A 1 172 ? 12.124 3.949 -4.398 1.00 98.56 172 GLY A CA 1
ATOM 1367 C C . GLY A 1 172 ? 11.218 4.292 -5.585 1.00 98.56 172 GLY A C 1
ATOM 1368 O O . GLY A 1 172 ? 11.540 5.189 -6.364 1.00 98.56 172 GLY A O 1
ATOM 1369 N N . ILE A 1 173 ? 10.111 3.572 -5.780 1.00 98.75 173 ILE A N 1
ATOM 1370 C CA . ILE A 1 173 ? 9.217 3.798 -6.923 1.00 98.75 173 ILE A CA 1
ATOM 1371 C C . ILE A 1 173 ? 8.368 5.049 -6.727 1.00 98.75 173 ILE A C 1
ATOM 1373 O O . ILE A 1 173 ? 7.749 5.237 -5.687 1.00 98.75 173 ILE A O 1
ATOM 1377 N N . THR A 1 174 ? 8.244 5.864 -7.772 1.00 98.75 174 THR A N 1
ATOM 1378 C CA . THR A 1 174 ? 7.316 7.003 -7.796 1.00 98.75 174 THR A CA 1
ATOM 1379 C C . THR A 1 174 ? 6.196 6.773 -8.807 1.00 98.75 174 THR A C 1
ATOM 1381 O O . THR A 1 174 ? 6.452 6.687 -10.007 1.00 98.75 174 THR A O 1
ATOM 1384 N N . LEU A 1 175 ? 4.944 6.753 -8.342 1.00 98.62 175 LEU A N 1
ATOM 1385 C CA . LEU A 1 175 ? 3.722 6.799 -9.155 1.00 98.62 175 LEU A CA 1
ATOM 1386 C C . LEU A 1 175 ? 3.091 8.195 -9.021 1.00 98.62 175 LEU A C 1
ATOM 1388 O O . LEU A 1 175 ? 2.187 8.437 -8.215 1.00 98.62 175 LEU A O 1
ATOM 1392 N N . GLY A 1 176 ? 3.634 9.141 -9.789 1.00 96.00 176 GLY A N 1
ATOM 1393 C CA . GLY A 1 176 ? 3.507 10.582 -9.553 1.00 96.00 176 GLY A CA 1
ATOM 1394 C C . GLY A 1 176 ? 2.753 11.368 -10.632 1.00 96.00 176 GLY A C 1
ATOM 1395 O O . GLY A 1 176 ? 2.230 10.832 -11.607 1.00 96.00 176 GLY A O 1
ATOM 1396 N N . THR A 1 177 ? 2.707 12.689 -10.462 1.00 91.25 177 THR A N 1
ATOM 1397 C CA . THR A 1 177 ? 2.186 13.639 -11.461 1.00 91.25 177 THR A CA 1
ATOM 1398 C C . THR A 1 177 ? 3.329 14.366 -12.168 1.00 91.25 177 THR A C 1
ATOM 1400 O O . THR A 1 177 ? 4.425 14.498 -11.625 1.00 91.25 177 THR A O 1
ATOM 1403 N N . TYR A 1 178 ? 3.068 14.912 -13.357 1.00 82.19 178 TYR A N 1
ATOM 1404 C CA . TYR A 1 178 ? 3.954 15.918 -13.943 1.00 82.19 178 TYR A CA 1
ATOM 1405 C C . TYR A 1 178 ? 3.985 17.186 -13.085 1.00 82.19 178 TYR A C 1
ATOM 1407 O O . TYR A 1 178 ? 2.969 17.578 -12.503 1.00 82.19 178 TYR A O 1
ATOM 1415 N N . SER A 1 179 ? 5.130 17.874 -13.079 1.00 64.31 179 SER A N 1
ATOM 1416 C CA . SER A 1 179 ? 5.202 19.256 -12.607 1.00 64.31 179 SER A CA 1
ATOM 1417 C C . SER A 1 179 ? 4.388 20.140 -13.554 1.00 64.31 179 SER A C 1
ATOM 1419 O O . SER A 1 179 ? 4.763 20.360 -14.709 1.00 64.31 179 SER A O 1
ATOM 1421 N N . PHE A 1 180 ? 3.232 20.619 -13.097 1.00 55.62 180 PHE A N 1
ATOM 1422 C CA . PHE A 1 180 ? 2.428 21.554 -13.871 1.00 55.62 180 PHE A CA 1
ATOM 1423 C C . PHE A 1 180 ? 3.150 22.904 -13.929 1.00 55.62 180 PHE A C 1
ATOM 1425 O O . PHE A 1 180 ? 3.384 23.543 -12.902 1.00 55.62 180 PHE A O 1
ATOM 1432 N N . LYS A 1 181 ? 3.489 23.381 -15.135 1.00 48.66 181 LYS A N 1
ATOM 1433 C CA . LYS A 1 181 ? 3.955 24.763 -15.311 1.00 48.66 181 LYS A CA 1
ATOM 1434 C C . LYS A 1 181 ? 2.863 25.710 -14.793 1.00 48.66 181 LYS A C 1
ATOM 1436 O O . LYS A 1 181 ? 1.779 25.772 -15.372 1.00 48.66 181 LYS A O 1
ATOM 1441 N N . LYS A 1 182 ? 3.189 26.506 -13.766 1.00 48.56 182 LYS A N 1
ATOM 1442 C CA . LYS A 1 182 ? 2.364 27.586 -13.174 1.00 48.56 182 LYS A CA 1
ATOM 1443 C C . LYS A 1 182 ? 1.807 28.618 -14.182 1.00 48.56 182 LYS A C 1
ATOM 1445 O O . LYS A 1 182 ? 0.996 29.448 -13.797 1.00 48.56 182 LYS A O 1
ATOM 1450 N N . ASN A 1 183 ? 2.201 28.563 -15.459 1.00 45.88 183 ASN A N 1
ATOM 1451 C CA . ASN A 1 183 ? 1.862 29.550 -16.491 1.00 45.88 183 ASN A CA 1
ATOM 1452 C C . ASN A 1 183 ? 0.665 29.169 -17.381 1.00 45.88 183 ASN A C 1
ATOM 1454 O O . ASN A 1 183 ? 0.383 29.869 -18.354 1.00 45.88 183 ASN A O 1
ATOM 1458 N N . SER A 1 184 ? -0.047 28.076 -17.096 1.00 52.56 184 SER A N 1
ATOM 1459 C CA . SER A 1 184 ? -1.320 27.831 -17.780 1.00 52.56 184 SER A CA 1
ATOM 1460 C C . SER A 1 184 ? -2.407 28.713 -17.154 1.00 52.56 184 SER A C 1
ATOM 1462 O O . SER A 1 184 ? -2.664 28.632 -15.962 1.00 52.56 184 SER A O 1
ATOM 1464 N N . LYS A 1 185 ? -3.056 29.573 -17.953 1.00 51.97 185 LYS A N 1
ATOM 1465 C CA . LYS A 1 185 ? -4.175 30.454 -17.538 1.00 51.97 185 LYS A CA 1
ATOM 1466 C C . LYS A 1 185 ? -5.428 29.693 -17.051 1.00 51.97 185 LYS A C 1
ATOM 1468 O O . LYS A 1 185 ? -6.469 30.305 -16.833 1.00 51.97 185 LYS A O 1
ATOM 1473 N N . LYS A 1 186 ? -5.356 28.365 -16.931 1.00 50.97 186 LYS A N 1
ATOM 1474 C CA . LYS A 1 186 ? -6.420 27.519 -16.398 1.00 50.97 186 LYS A CA 1
ATOM 1475 C C . LYS A 1 186 ? -6.126 27.257 -14.919 1.00 50.97 186 LYS A C 1
ATOM 1477 O O . LYS A 1 186 ? -4.984 26.921 -14.604 1.00 50.97 186 LYS A O 1
ATOM 1482 N N . PRO A 1 187 ? -7.122 27.376 -14.022 1.00 52.97 187 PRO A N 1
ATOM 1483 C CA . PRO A 1 187 ? -6.993 26.867 -12.666 1.00 52.97 187 PRO A CA 1
ATOM 1484 C C . PRO A 1 187 ? -6.494 25.429 -12.729 1.00 52.97 187 PRO A C 1
ATOM 1486 O O . PRO A 1 187 ? -6.940 24.654 -13.580 1.00 52.97 187 PRO A O 1
ATOM 1489 N N . LEU A 1 188 ? -5.548 25.091 -11.861 1.00 55.03 188 LEU A N 1
ATOM 1490 C CA . LEU A 1 188 ? -5.073 23.727 -11.758 1.00 55.03 188 LEU A CA 1
ATOM 1491 C C . LEU A 1 188 ? -6.267 22.866 -11.335 1.00 55.03 188 LEU A C 1
ATOM 1493 O O . LEU A 1 188 ? -6.757 23.012 -10.215 1.00 55.03 188 LEU A O 1
ATOM 1497 N N . ASP A 1 189 ? -6.773 22.023 -12.237 1.00 60.78 189 ASP A N 1
ATOM 1498 C CA . ASP A 1 189 ? -7.840 21.079 -11.910 1.00 60.78 189 ASP A CA 1
ATOM 1499 C C . ASP A 1 189 ? -7.250 19.946 -11.066 1.00 60.78 189 ASP A C 1
ATOM 1501 O O . ASP A 1 189 ? -6.970 18.838 -11.529 1.00 60.78 189 ASP A O 1
ATOM 1505 N N . LEU A 1 190 ? -7.006 20.279 -9.801 1.00 60.31 190 LEU A N 1
ATOM 1506 C CA . LEU A 1 190 ? -6.420 19.416 -8.787 1.00 60.31 190 LEU A CA 1
ATOM 1507 C C . LEU A 1 190 ? -7.291 18.196 -8.479 1.00 60.31 190 LEU A C 1
ATOM 1509 O O . LEU A 1 190 ? -6.793 17.262 -7.864 1.00 60.31 190 LEU A O 1
ATOM 1513 N N . LYS A 1 191 ? -8.561 18.176 -8.901 1.00 67.44 191 LYS A N 1
ATOM 1514 C CA . LYS A 1 191 ? -9.471 17.043 -8.688 1.00 67.44 191 LYS A CA 1
ATOM 1515 C C . LYS A 1 191 ? -9.443 16.032 -9.838 1.00 67.44 191 LYS A C 1
ATOM 1517 O O . LYS A 1 191 ? -9.970 14.933 -9.688 1.00 67.44 191 LYS A O 1
ATOM 1522 N N . SER A 1 192 ? -8.817 16.369 -10.965 1.00 83.12 192 SER A N 1
ATOM 1523 C CA . SER A 1 192 ? -8.698 15.476 -12.119 1.00 83.12 192 SER A CA 1
ATOM 1524 C C . SER A 1 192 ? -7.656 14.361 -11.917 1.00 83.12 192 SER A C 1
ATOM 1526 O O . SER A 1 192 ? -6.707 14.480 -11.131 1.00 83.12 192 SER A O 1
ATOM 1528 N N . LYS A 1 193 ? -7.834 13.247 -12.646 1.00 91.50 193 LYS A N 1
ATOM 1529 C CA . LYS A 1 193 ? -6.888 12.119 -12.710 1.00 91.50 193 LYS A CA 1
ATOM 1530 C C . LYS A 1 193 ? -5.525 12.609 -13.210 1.00 91.50 193 LYS A C 1
ATOM 1532 O O . LYS A 1 193 ? -5.407 13.059 -14.346 1.00 91.50 193 LYS A O 1
ATOM 1537 N N . ARG A 1 194 ? -4.486 12.485 -12.378 1.00 93.75 194 ARG A N 1
ATOM 1538 C CA . ARG A 1 194 ? -3.140 13.045 -12.642 1.00 93.75 194 ARG A CA 1
ATOM 1539 C C . ARG A 1 194 ? -1.960 12.122 -12.320 1.00 93.75 194 ARG A C 1
ATOM 1541 O O . ARG A 1 194 ? -0.831 12.427 -12.686 1.00 93.75 194 ARG A O 1
ATOM 1548 N N . HIS A 1 195 ? -2.242 10.986 -11.699 1.00 96.75 195 HIS A N 1
ATOM 1549 C CA . HIS A 1 195 ? -1.289 9.907 -11.423 1.00 96.75 195 HIS A CA 1
ATOM 1550 C C . HIS A 1 195 ? -1.548 8.714 -12.353 1.00 96.75 195 HIS A C 1
ATOM 1552 O O . HIS A 1 195 ? -2.656 8.634 -12.889 1.00 96.75 195 HIS A O 1
ATOM 1558 N N . PRO A 1 196 ? -0.608 7.773 -12.519 1.00 98.31 196 PRO A N 1
ATOM 1559 C CA . PRO A 1 196 ? -0.742 6.667 -13.466 1.00 98.31 196 PRO A CA 1
ATOM 1560 C C . PRO A 1 196 ? -1.826 5.657 -13.087 1.00 98.31 196 PRO A C 1
ATOM 1562 O O . PRO A 1 196 ? -2.359 5.662 -11.970 1.00 98.31 196 PRO A O 1
ATOM 1565 N N . THR A 1 197 ? -2.140 4.783 -14.036 1.00 98.75 197 THR A N 1
ATOM 1566 C CA . THR A 1 197 ? -2.854 3.525 -13.801 1.00 98.75 197 THR A CA 1
ATOM 1567 C C . THR A 1 197 ? -1.897 2.362 -14.044 1.00 98.75 197 THR A C 1
ATOM 1569 O O . THR A 1 197 ? -1.258 2.297 -15.092 1.00 98.75 197 THR A O 1
ATOM 1572 N N . ILE A 1 198 ? -1.795 1.456 -13.079 1.00 98.88 198 ILE A N 1
ATOM 1573 C CA . ILE A 1 198 ? -1.028 0.215 -13.161 1.00 98.88 198 ILE A CA 1
ATOM 1574 C C . ILE A 1 198 ? -2.042 -0.919 -13.246 1.00 98.88 198 ILE A C 1
ATOM 1576 O O . ILE A 1 198 ? -2.845 -1.074 -12.330 1.00 98.88 198 ILE A O 1
ATOM 1580 N N . GLU A 1 199 ? -2.065 -1.658 -14.348 1.00 98.88 199 GLU A N 1
ATOM 1581 C CA . GLU A 1 199 ? -2.995 -2.776 -14.518 1.00 98.88 199 GLU A CA 1
ATOM 1582 C C . GLU A 1 199 ? -2.516 -4.049 -13.795 1.00 98.88 199 GLU A C 1
ATOM 1584 O O . GLU A 1 199 ? -1.528 -4.041 -13.059 1.00 98.88 199 GLU A O 1
ATOM 1589 N N . ASP A 1 200 ? -3.250 -5.144 -13.978 1.00 98.81 200 ASP A N 1
ATOM 1590 C CA . ASP A 1 200 ? -3.048 -6.391 -13.250 1.00 98.81 200 ASP A CA 1
ATOM 1591 C C . ASP A 1 200 ? -1.717 -7.083 -13.603 1.00 98.81 200 ASP A C 1
ATOM 1593 O O . ASP A 1 200 ? -1.197 -6.990 -14.717 1.00 98.81 200 ASP A O 1
ATOM 1597 N N . ASN A 1 201 ? -1.172 -7.840 -12.647 1.00 98.38 201 ASN A N 1
ATOM 1598 C CA . ASN A 1 201 ? 0.042 -8.655 -12.799 1.00 98.38 201 ASN A CA 1
ATOM 1599 C C . ASN A 1 201 ? 1.283 -7.862 -13.260 1.00 98.38 201 ASN A C 1
ATOM 1601 O O . ASN A 1 201 ? 2.172 -8.417 -13.907 1.00 98.38 201 ASN A O 1
ATOM 1605 N N . VAL A 1 202 ? 1.336 -6.559 -12.979 1.00 98.81 202 VAL A N 1
ATOM 1606 C CA . VAL A 1 202 ? 2.493 -5.723 -13.309 1.00 98.81 202 VAL A CA 1
ATOM 1607 C C . VAL A 1 202 ? 3.552 -5.826 -12.212 1.00 98.81 202 VAL A C 1
ATOM 1609 O O . VAL A 1 202 ? 3.246 -5.708 -11.025 1.00 98.81 202 VAL A O 1
ATOM 1612 N N . THR A 1 203 ? 4.814 -5.959 -12.614 1.00 98.56 203 THR A N 1
ATOM 1613 C CA . THR A 1 203 ? 5.966 -5.846 -11.708 1.00 98.56 203 THR A CA 1
ATOM 1614 C C . THR A 1 203 ? 6.755 -4.593 -12.044 1.00 98.56 203 THR A C 1
ATOM 1616 O O . THR A 1 203 ? 7.157 -4.395 -13.192 1.00 98.56 203 THR A O 1
ATOM 1619 N N . ILE A 1 204 ? 7.008 -3.750 -11.046 1.00 98.69 204 ILE A N 1
ATOM 1620 C CA . ILE A 1 204 ? 7.811 -2.535 -11.191 1.00 98.69 204 ILE A CA 1
ATOM 1621 C C . ILE A 1 204 ? 9.015 -2.652 -10.266 1.00 98.69 204 ILE A C 1
ATOM 1623 O O . ILE A 1 204 ? 8.855 -2.730 -9.052 1.00 98.69 204 ILE A O 1
ATOM 1627 N N . TYR A 1 205 ? 10.211 -2.668 -10.847 1.00 98.25 205 TYR A N 1
ATOM 1628 C CA . TYR A 1 205 ? 11.472 -2.784 -10.126 1.00 98.25 205 TYR A CA 1
ATOM 1629 C C . TYR A 1 205 ? 11.979 -1.440 -9.590 1.00 98.25 205 TYR A C 1
ATOM 1631 O O . TYR A 1 205 ? 11.469 -0.365 -9.914 1.00 98.25 205 TYR A O 1
ATOM 1639 N N . ALA A 1 206 ? 12.998 -1.533 -8.734 1.00 98.31 206 ALA A N 1
ATOM 1640 C CA . ALA A 1 206 ? 13.452 -0.462 -7.861 1.00 98.31 206 ALA A CA 1
ATOM 1641 C C . ALA A 1 206 ? 13.741 0.863 -8.588 1.00 98.31 206 ALA A C 1
ATOM 1643 O O . ALA A 1 206 ? 14.315 0.891 -9.680 1.00 98.31 206 ALA A O 1
ATOM 1644 N N . ASN A 1 207 ? 13.402 1.974 -7.933 1.00 98.19 207 ASN A N 1
ATOM 1645 C CA . ASN A 1 207 ? 13.666 3.347 -8.379 1.00 98.19 207 ASN A CA 1
ATOM 1646 C C . ASN A 1 207 ? 13.023 3.743 -9.723 1.00 98.19 207 ASN A C 1
ATOM 1648 O O . ASN A 1 207 ? 13.409 4.748 -10.323 1.00 98.19 207 ASN A O 1
ATOM 1652 N N . ALA A 1 208 ? 12.055 2.977 -10.235 1.00 98.25 208 ALA A N 1
ATOM 1653 C CA . ALA A 1 208 ? 11.300 3.396 -11.410 1.00 98.25 208 ALA A CA 1
ATOM 1654 C C . ALA A 1 208 ? 10.404 4.609 -11.092 1.00 98.25 208 ALA A C 1
ATOM 1656 O O . ALA A 1 208 ? 9.799 4.713 -10.026 1.00 98.25 208 ALA A O 1
ATOM 1657 N N . THR A 1 209 ? 10.282 5.526 -12.045 1.00 98.19 209 THR A N 1
ATOM 1658 C CA . THR A 1 209 ? 9.431 6.716 -11.953 1.00 98.19 209 THR A CA 1
ATOM 1659 C C . THR A 1 209 ? 8.412 6.697 -13.083 1.00 98.19 209 THR A C 1
ATOM 1661 O O . THR A 1 209 ? 8.781 6.724 -14.254 1.00 98.19 209 THR A O 1
ATOM 1664 N N . ILE A 1 210 ? 7.125 6.677 -12.740 1.00 98.25 210 ILE A N 1
ATOM 1665 C CA . ILE A 1 210 ? 6.005 6.636 -13.683 1.00 98.25 210 ILE A CA 1
ATOM 1666 C C . ILE A 1 210 ? 5.103 7.834 -13.405 1.00 98.25 210 ILE A C 1
ATOM 1668 O O . ILE A 1 210 ? 4.594 7.993 -12.294 1.00 98.25 210 ILE A O 1
ATOM 1672 N N . LEU A 1 211 ? 4.911 8.696 -14.403 1.00 97.19 211 LEU A N 1
ATOM 1673 C CA . LEU A 1 211 ? 4.247 9.987 -14.225 1.00 97.19 211 LEU A CA 1
ATOM 1674 C C . LEU A 1 211 ? 3.045 10.155 -15.154 1.00 97.19 211 LEU A C 1
ATOM 1676 O O . LEU A 1 211 ? 3.096 9.802 -16.331 1.00 97.19 211 LEU A O 1
ATOM 1680 N N . GLY A 1 212 ? 1.991 10.788 -14.634 1.00 93.38 212 GLY A N 1
ATOM 1681 C CA . GLY A 1 212 ? 0.911 11.362 -15.437 1.00 93.38 212 GLY A CA 1
ATOM 1682 C C . GLY A 1 212 ? -0.412 10.599 -15.422 1.00 93.38 212 GLY A C 1
ATOM 1683 O O . GLY A 1 212 ? -0.460 9.374 -15.431 1.00 93.38 212 GLY A O 1
ATOM 1684 N N . GLY A 1 213 ? -1.511 11.361 -15.457 1.00 93.00 213 GLY A N 1
ATOM 1685 C CA . GLY A 1 213 ? -2.886 10.855 -15.374 1.00 93.00 213 GLY A CA 1
ATOM 1686 C C . GLY A 1 213 ? -3.313 9.934 -16.514 1.00 93.00 213 GLY A C 1
ATOM 1687 O O . GLY A 1 213 ? -4.114 9.028 -16.298 1.00 93.00 213 GLY A O 1
ATOM 1688 N N . GLY A 1 214 ? -2.773 10.175 -17.711 1.00 92.62 214 GLY A N 1
ATOM 1689 C CA . GLY A 1 214 ? -3.038 9.384 -18.915 1.00 92.62 214 GLY A CA 1
ATOM 1690 C C . GLY A 1 214 ? -2.068 8.221 -19.133 1.00 92.62 214 GLY A C 1
ATOM 1691 O O . GLY A 1 214 ? -2.208 7.515 -20.126 1.00 92.62 214 GLY A O 1
ATOM 1692 N N . THR A 1 215 ? -1.086 8.030 -18.247 1.00 97.44 215 THR A N 1
ATOM 1693 C CA . THR A 1 215 ? -0.092 6.960 -18.372 1.00 97.44 215 THR A CA 1
ATOM 1694 C C . THR A 1 215 ? -0.650 5.666 -17.795 1.00 97.44 215 THR A C 1
ATOM 1696 O O . THR A 1 215 ? -1.008 5.606 -16.616 1.00 97.44 215 THR A O 1
ATOM 1699 N N . ILE A 1 216 ? -0.722 4.634 -18.633 1.00 98.69 216 ILE A N 1
ATOM 1700 C CA . ILE A 1 216 ? -1.214 3.300 -18.276 1.00 98.69 216 ILE A CA 1
ATOM 1701 C C . ILE A 1 216 ? -0.086 2.292 -18.471 1.00 98.69 216 ILE A C 1
ATOM 1703 O O . ILE A 1 216 ? 0.523 2.251 -19.539 1.00 98.69 216 ILE A O 1
ATOM 1707 N N . ILE A 1 217 ? 0.188 1.479 -17.455 1.00 98.88 217 ILE A N 1
ATOM 1708 C CA . ILE A 1 217 ? 1.079 0.322 -17.568 1.00 98.88 217 ILE A CA 1
ATOM 1709 C C . ILE A 1 217 ? 0.212 -0.915 -17.744 1.00 98.88 217 ILE A C 1
ATOM 1711 O O . ILE A 1 217 ? -0.493 -1.303 -16.815 1.00 98.88 217 ILE A O 1
ATOM 1715 N N . GLY A 1 218 ? 0.242 -1.485 -18.947 1.00 98.75 218 GLY A N 1
ATOM 1716 C CA . GLY A 1 218 ? -0.633 -2.581 -19.334 1.00 98.75 218 GLY A CA 1
ATOM 1717 C C .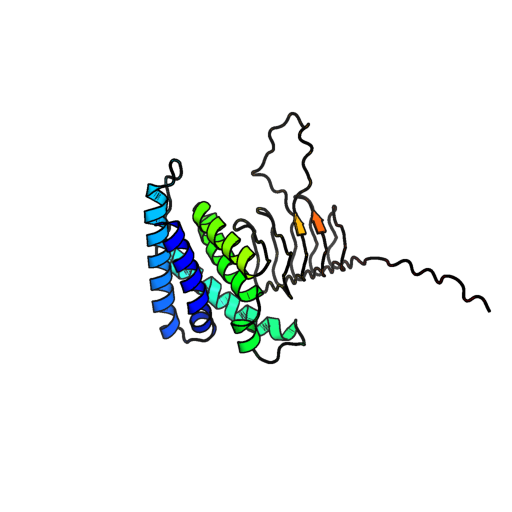 GLY A 1 218 ? -0.350 -3.882 -18.587 1.00 98.75 218 GLY A C 1
ATOM 1718 O O . GLY A 1 218 ? 0.774 -4.141 -18.153 1.00 98.75 218 GLY A O 1
ATOM 1719 N N . THR A 1 219 ? -1.373 -4.724 -18.505 1.00 98.88 219 THR A N 1
ATOM 1720 C CA . THR A 1 219 ? -1.375 -6.004 -17.784 1.00 98.88 219 THR A CA 1
ATOM 1721 C C . THR A 1 219 ? -0.178 -6.894 -18.150 1.00 98.88 219 THR A C 1
ATOM 1723 O O . THR A 1 219 ? 0.264 -6.908 -19.302 1.00 98.88 219 THR A O 1
ATOM 1726 N N . ASN A 1 220 ? 0.342 -7.655 -17.180 1.00 98.75 220 ASN A N 1
ATOM 1727 C CA . ASN A 1 220 ? 1.507 -8.553 -17.310 1.00 98.75 220 ASN A CA 1
ATOM 1728 C C . ASN A 1 220 ? 2.817 -7.862 -17.737 1.00 98.75 220 ASN A C 1
ATOM 1730 O O . ASN A 1 220 ? 3.725 -8.520 -18.251 1.00 98.75 220 ASN A O 1
ATOM 1734 N N . SER A 1 221 ? 2.922 -6.539 -17.598 1.00 98.75 221 SER A N 1
ATOM 1735 C CA . SER A 1 221 ? 4.146 -5.830 -17.971 1.00 98.75 221 SER A CA 1
ATOM 1736 C C . SER A 1 221 ? 5.180 -5.829 -16.850 1.00 98.75 221 SER A C 1
ATOM 1738 O O . SER A 1 221 ? 4.854 -5.826 -15.664 1.00 98.75 221 SER A O 1
ATOM 1740 N N . ILE A 1 222 ? 6.448 -5.766 -17.241 1.00 98.69 222 ILE A N 1
ATOM 1741 C CA . ILE A 1 222 ? 7.589 -5.641 -16.337 1.00 98.69 222 ILE A CA 1
ATOM 1742 C C . ILE A 1 222 ? 8.273 -4.305 -16.602 1.00 98.69 222 ILE A C 1
ATOM 1744 O O . ILE A 1 222 ? 8.718 -4.033 -17.719 1.00 98.69 222 ILE A O 1
ATOM 1748 N N . ILE A 1 223 ? 8.389 -3.479 -15.568 1.00 98.50 223 ILE A N 1
ATOM 1749 C CA . ILE A 1 223 ? 9.114 -2.213 -15.607 1.00 98.50 223 ILE A CA 1
ATOM 1750 C C . ILE A 1 223 ? 10.441 -2.384 -14.872 1.00 98.50 223 ILE A C 1
ATOM 1752 O O . ILE A 1 223 ? 10.458 -2.601 -13.665 1.00 98.50 223 ILE A O 1
ATOM 1756 N N . GLY A 1 224 ? 11.553 -2.311 -15.600 1.00 97.88 224 GLY A N 1
ATOM 1757 C CA . GLY A 1 224 ? 12.899 -2.460 -15.049 1.00 97.88 224 GLY A CA 1
ATOM 1758 C C . GLY A 1 224 ? 13.329 -1.309 -14.137 1.00 97.88 224 GLY A C 1
ATOM 1759 O O . GLY A 1 224 ? 12.764 -0.214 -14.171 1.00 97.88 224 GLY A O 1
ATOM 1760 N N . SER A 1 225 ? 14.364 -1.560 -13.334 1.00 96.88 225 SER A N 1
ATOM 1761 C CA . SER A 1 225 ? 14.883 -0.593 -12.366 1.00 96.88 225 SER A CA 1
ATOM 1762 C C . SER A 1 225 ? 15.325 0.712 -13.028 1.00 96.88 225 SER A C 1
ATOM 1764 O O . SER A 1 225 ? 15.860 0.699 -14.137 1.00 96.88 225 SER A O 1
ATOM 1766 N N . ASN A 1 226 ? 15.149 1.836 -12.330 1.00 96.31 226 ASN A N 1
ATOM 1767 C CA . ASN A 1 226 ? 15.462 3.191 -12.811 1.00 96.31 226 ASN A CA 1
ATOM 1768 C C . ASN A 1 226 ? 14.736 3.610 -14.108 1.00 96.31 226 ASN A C 1
ATOM 1770 O O . ASN A 1 226 ? 15.110 4.612 -14.721 1.00 96.31 226 ASN A O 1
ATOM 1774 N N . ALA A 1 227 ? 13.717 2.871 -14.562 1.00 96.50 227 ALA A N 1
ATOM 1775 C CA . ALA A 1 227 ? 12.940 3.278 -15.726 1.00 96.50 227 ALA A CA 1
ATOM 1776 C C . ALA A 1 227 ? 12.223 4.609 -15.459 1.00 96.50 227 ALA A C 1
ATOM 1778 O O . ALA A 1 227 ? 11.621 4.802 -14.403 1.00 96.50 227 ALA A O 1
ATOM 1779 N N . TRP A 1 228 ? 12.246 5.508 -16.441 1.00 95.88 228 TRP A N 1
ATOM 1780 C CA . TRP A 1 228 ? 11.489 6.756 -16.415 1.00 95.88 228 TRP A CA 1
ATOM 1781 C C . TRP A 1 228 ? 10.390 6.693 -17.475 1.00 95.88 228 TRP A C 1
ATOM 1783 O O . TRP A 1 228 ? 10.680 6.584 -18.667 1.00 95.88 228 TRP A O 1
ATOM 1793 N N . ILE A 1 229 ? 9.128 6.713 -17.044 1.00 96.12 229 ILE A N 1
ATOM 1794 C CA . ILE A 1 229 ? 7.963 6.472 -17.898 1.00 96.12 229 ILE 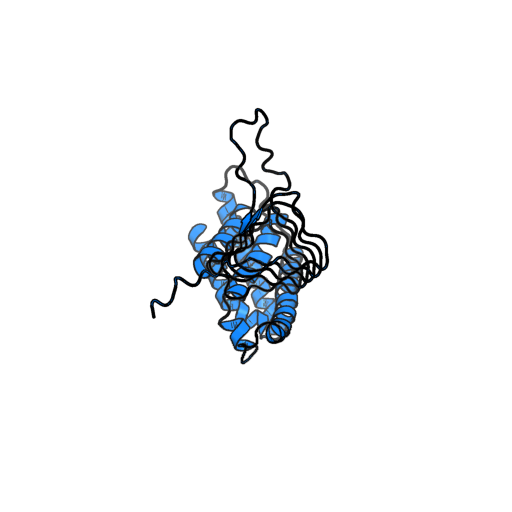A CA 1
ATOM 1795 C C . ILE A 1 229 ? 7.003 7.657 -17.839 1.00 96.12 229 ILE A C 1
ATOM 1797 O O . ILE A 1 229 ? 6.462 8.012 -16.792 1.00 96.12 229 ILE A O 1
ATOM 1801 N N . ALA A 1 230 ? 6.761 8.224 -19.016 1.00 93.25 230 ALA A N 1
ATOM 1802 C CA . ALA A 1 230 ? 5.879 9.364 -19.255 1.00 93.25 230 ALA A CA 1
ATOM 1803 C C . ALA A 1 230 ? 4.783 9.067 -20.301 1.00 93.25 230 ALA A C 1
ATOM 1805 O O . ALA A 1 230 ? 3.948 9.912 -20.623 1.00 93.25 230 ALA A O 1
ATOM 1806 N N . SER A 1 231 ? 4.773 7.859 -20.852 1.00 94.44 231 SER A N 1
ATOM 1807 C CA . SER A 1 231 ? 3.792 7.409 -21.833 1.00 94.44 231 SER A CA 1
ATOM 1808 C C . SER A 1 231 ? 3.365 5.987 -21.518 1.00 94.44 231 SER A C 1
ATOM 1810 O O . SER A 1 231 ? 4.120 5.233 -20.907 1.00 94.44 231 SER A O 1
ATOM 1812 N N . SER A 1 232 ? 2.162 5.619 -21.945 1.00 98.12 232 SER A N 1
ATOM 1813 C CA . SER A 1 232 ? 1.623 4.288 -21.688 1.00 98.12 232 SER A CA 1
ATOM 1814 C C . SER A 1 232 ? 2.499 3.178 -22.268 1.00 98.12 232 SER A C 1
ATOM 1816 O O . SER A 1 232 ? 3.119 3.330 -23.321 1.00 98.12 232 SER A O 1
ATOM 1818 N N . VAL A 1 233 ? 2.507 2.050 -21.567 1.00 98.56 233 VAL A N 1
ATOM 1819 C CA . VAL A 1 233 ? 3.185 0.809 -21.937 1.00 98.56 233 VAL A CA 1
ATOM 1820 C C . VAL A 1 233 ? 2.103 -0.217 -22.254 1.00 98.56 233 VAL A C 1
ATOM 1822 O O . VAL A 1 233 ? 1.211 -0.444 -21.438 1.00 98.56 233 VAL A O 1
ATOM 1825 N N . ALA A 1 234 ? 2.155 -0.815 -23.445 1.00 98.62 234 ALA A N 1
ATOM 1826 C CA . ALA A 1 234 ? 1.192 -1.836 -23.853 1.00 98.62 234 ALA A CA 1
ATOM 1827 C C . ALA A 1 234 ? 1.304 -3.094 -22.975 1.00 98.62 234 ALA A C 1
ATOM 1829 O O . ALA A 1 234 ? 2.368 -3.375 -22.429 1.00 98.62 234 ALA A O 1
ATOM 1830 N N . ALA A 1 235 ? 0.228 -3.874 -22.872 1.00 98.75 235 ALA A N 1
ATOM 1831 C CA . ALA A 1 235 ? 0.230 -5.134 -22.129 1.00 98.75 235 ALA A CA 1
ATOM 1832 C C . ALA A 1 235 ? 1.313 -6.115 -22.621 1.00 98.75 235 ALA A C 1
ATOM 1834 O O . ALA A 1 235 ? 1.682 -6.114 -23.796 1.00 98.75 235 ALA A O 1
ATOM 1835 N N . ASN A 1 236 ? 1.775 -6.989 -21.722 1.00 98.50 236 ASN A N 1
ATOM 1836 C CA . ASN A 1 236 ? 2.831 -7.982 -21.953 1.00 98.50 236 ASN A CA 1
ATOM 1837 C C . ASN A 1 236 ? 4.173 -7.372 -22.404 1.00 98.50 236 ASN A C 1
ATOM 1839 O O . ASN A 1 236 ? 4.937 -8.000 -23.139 1.00 98.50 236 ASN A O 1
ATOM 1843 N N . SER A 1 237 ? 4.471 -6.140 -21.986 1.00 98.50 237 SER A N 1
ATOM 1844 C CA . SER A 1 237 ? 5.728 -5.472 -22.331 1.00 98.50 237 SER A CA 1
ATOM 1845 C C . SER A 1 237 ? 6.798 -5.685 -21.265 1.00 98.50 237 SER A C 1
ATOM 1847 O O . SER A 1 237 ? 6.509 -5.807 -20.080 1.00 98.50 237 SER A O 1
ATOM 1849 N N . THR A 1 238 ? 8.068 -5.645 -21.664 1.00 98.19 238 THR A N 1
ATOM 1850 C CA . THR A 1 238 ? 9.195 -5.526 -20.728 1.00 98.19 238 THR A CA 1
ATOM 1851 C C . THR A 1 238 ? 9.991 -4.270 -21.053 1.00 98.19 238 THR A C 1
ATOM 1853 O O . THR A 1 238 ? 10.611 -4.182 -22.111 1.00 98.19 238 THR A O 1
ATOM 1856 N N . VAL A 1 239 ? 9.999 -3.304 -20.135 1.00 96.69 239 VAL A N 1
ATOM 1857 C CA . VAL A 1 239 ? 10.824 -2.094 -20.219 1.00 96.69 239 VAL A CA 1
ATOM 1858 C C . VAL A 1 239 ? 12.148 -2.371 -19.518 1.00 96.69 239 VAL A C 1
ATOM 1860 O O . VAL A 1 239 ? 12.165 -2.690 -18.332 1.00 96.69 239 VAL A O 1
ATOM 1863 N N . LYS A 1 240 ? 13.266 -2.249 -20.238 1.00 92.38 240 LYS A N 1
ATOM 1864 C CA . LYS A 1 240 ? 14.614 -2.468 -19.693 1.00 92.38 240 LYS A CA 1
ATOM 1865 C C . LYS A 1 240 ? 15.388 -1.156 -19.651 1.00 92.38 240 LYS A C 1
ATOM 1867 O O . LYS A 1 240 ? 15.336 -0.382 -20.604 1.00 92.38 240 LYS A O 1
ATOM 1872 N N . ALA A 1 241 ? 16.132 -0.932 -18.572 1.00 81.31 241 ALA A N 1
ATOM 1873 C CA . ALA A 1 241 ? 17.179 0.079 -18.562 1.00 81.31 241 ALA A CA 1
ATOM 1874 C C . ALA A 1 241 ? 18.398 -0.454 -19.329 1.00 81.31 241 ALA A C 1
ATOM 1876 O O . ALA A 1 241 ? 18.800 -1.601 -19.136 1.00 81.31 241 ALA A O 1
ATOM 1877 N N . ASN A 1 242 ? 18.982 0.375 -20.196 1.00 80.06 242 ASN A N 1
ATOM 1878 C CA . ASN A 1 242 ? 20.209 0.035 -20.909 1.00 80.06 242 ASN A CA 1
ATOM 1879 C C . ASN A 1 242 ? 21.417 0.582 -20.147 1.00 80.06 242 ASN A C 1
ATOM 1881 O O . ASN A 1 242 ? 21.442 1.756 -19.777 1.00 80.06 242 ASN A O 1
ATOM 1885 N N . SER A 1 243 ? 22.438 -0.251 -19.965 1.00 79.88 243 SER A N 1
ATOM 1886 C CA . SER A 1 243 ? 23.751 0.173 -19.479 1.00 79.88 243 SER A CA 1
ATOM 1887 C C . SER A 1 243 ? 24.725 0.246 -20.650 1.00 79.88 243 SER A C 1
ATOM 1889 O O . SER A 1 243 ? 24.799 -0.680 -21.455 1.00 79.88 243 SER A O 1
ATOM 1891 N N . ILE A 1 244 ? 25.488 1.334 -20.738 1.00 82.81 244 ILE A N 1
ATOM 1892 C CA . ILE A 1 244 ? 26.615 1.448 -21.668 1.00 82.81 244 ILE A CA 1
ATOM 1893 C C . ILE A 1 244 ? 27.871 1.055 -20.892 1.00 82.81 244 ILE A C 1
ATOM 1895 O O . ILE A 1 244 ? 28.235 1.724 -19.928 1.00 82.81 244 ILE A O 1
ATOM 1899 N N . ILE A 1 245 ? 28.513 -0.043 -21.295 1.00 84.62 245 ILE A N 1
ATOM 1900 C CA . ILE A 1 245 ? 29.768 -0.515 -20.701 1.00 84.62 245 ILE A CA 1
ATOM 1901 C C . ILE A 1 245 ? 30.907 -0.072 -21.617 1.00 84.62 245 ILE A C 1
ATOM 1903 O O . ILE A 1 245 ? 31.012 -0.543 -22.747 1.00 84.62 245 ILE A O 1
ATOM 1907 N N . GLN A 1 246 ? 31.762 0.825 -21.133 1.00 85.44 246 GLN A N 1
ATOM 1908 C CA . GLN A 1 246 ? 32.981 1.230 -21.826 1.00 85.44 246 GLN A CA 1
ATOM 1909 C C . GLN A 1 246 ? 34.188 0.665 -21.077 1.00 85.44 246 GLN A C 1
ATOM 1911 O O . GLN A 1 246 ? 34.453 1.045 -19.938 1.00 85.44 246 GLN A O 1
ATOM 1916 N N . ALA A 1 247 ? 34.923 -0.247 -21.714 1.00 82.88 247 ALA A N 1
ATOM 1917 C CA . ALA A 1 247 ? 36.227 -0.663 -21.219 1.00 82.88 247 ALA A CA 1
ATOM 1918 C C . ALA A 1 247 ? 37.238 0.449 -21.531 1.00 82.88 247 ALA A C 1
ATOM 1920 O O . ALA A 1 247 ? 37.555 0.701 -22.694 1.00 82.88 247 ALA A O 1
ATOM 1921 N N . ASN A 1 248 ? 37.732 1.136 -20.502 1.00 81.31 248 ASN A N 1
ATOM 1922 C CA . ASN A 1 248 ? 38.878 2.026 -20.658 1.00 81.31 248 ASN A CA 1
ATOM 1923 C C . ASN A 1 248 ? 40.119 1.142 -20.822 1.00 81.31 248 ASN A C 1
ATOM 1925 O O . ASN A 1 248 ? 40.371 0.293 -19.971 1.00 81.31 248 ASN A O 1
ATOM 1929 N N . GLY A 1 249 ? 40.818 1.291 -21.950 1.00 67.75 249 GLY A N 1
ATOM 1930 C CA . GLY A 1 249 ? 41.824 0.347 -22.439 1.00 67.75 249 GLY A CA 1
ATOM 1931 C C . GLY A 1 249 ? 42.794 -0.182 -21.379 1.00 67.75 249 GLY A C 1
ATOM 1932 O O . GLY A 1 249 ? 43.358 0.576 -20.591 1.00 67.75 249 GLY A O 1
ATOM 1933 N N . ILE A 1 250 ? 43.021 -1.496 -21.426 1.00 57.91 250 ILE A N 1
ATOM 1934 C CA . ILE A 1 250 ? 44.227 -2.124 -20.891 1.00 57.91 250 ILE A CA 1
ATOM 1935 C C . ILE A 1 250 ? 45.384 -1.517 -21.691 1.00 57.91 250 ILE A C 1
ATOM 1937 O O . ILE A 1 250 ? 45.481 -1.735 -22.898 1.00 57.91 250 ILE A O 1
ATOM 1941 N N . LYS A 1 251 ? 46.214 -0.689 -21.052 1.00 52.38 251 LYS A N 1
ATOM 1942 C CA . LYS A 1 251 ? 47.561 -0.447 -21.570 1.00 52.38 251 LYS A CA 1
ATOM 1943 C C . LYS A 1 251 ? 48.343 -1.727 -21.289 1.00 52.38 251 LYS A C 1
ATOM 1945 O O . LYS A 1 251 ? 48.619 -1.995 -20.122 1.00 52.38 251 LYS A O 1
ATOM 1950 N N . GLU A 1 252 ? 48.586 -2.524 -22.328 1.00 51.06 252 GLU A N 1
ATOM 1951 C CA . GLU A 1 252 ? 49.701 -3.482 -22.321 1.00 51.06 252 GLU A CA 1
ATOM 1952 C C . GLU A 1 252 ? 51.028 -2.747 -22.085 1.00 51.06 252 GLU A C 1
ATOM 1954 O O . GLU A 1 252 ? 51.159 -1.589 -22.559 1.00 51.06 252 GLU A O 1
#

pLDDT: mean 90.31, std 11.51, range [45.88, 98.88]

InterPro domains:
  IPR001451 Hexapeptide repeat [PF14602] (152-170)
  IPR001451 Hexapeptide repeat [PF14602] (197-227)
  IPR011004 Trimeric LpxA-like superfamily [SSF51161] (66-239)
  IPR042122 Serine acetyltransferase, N-terminal domain superfamily [G3DSA:1.10.3130.10] (23-135)
  IPR045304 Serine acetyltransferase, LbH domain [cd03354] (133-239)
  IPR053376 Serine acetyltransferase [NF041874] (74-239)

Secondary structure (DSSP, 8-state):
-HHHHHHHHHHHHHHHHHHHHHS-HHHHHHHHHHHHHHHHHHHHHHHTT-TT-------HHHHHHHHHHHHHHHHHHHHHHTTT-TT---HHHHHHH-HHHHHHHHHHHHHHHHHTT-HHHHHHHHHHHHHHHSEEE-TT-EE-SS-EESS-TTEEE-TT-EE-TT-EE-TT-EEE-----TT-SS---TTS--S-EE-TT-EE-TT-EEE-TT-EE-TT-EE-TT-EE-S-B-TT-EE-PPP---------

Organism: Mediterraneibacter gnavus (NCBI:t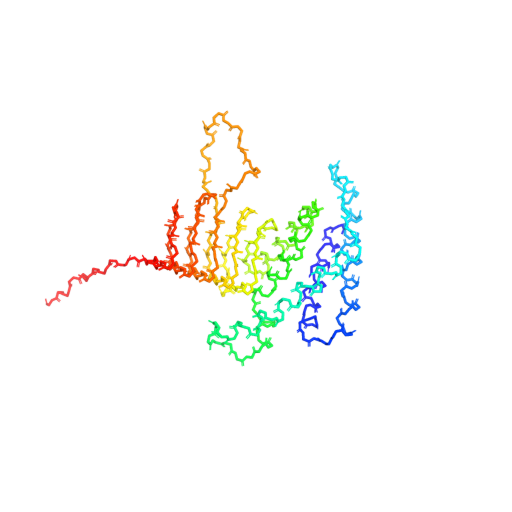xid33038)